Protein AF-A0A9D2MA63-F1 (afdb_monomer)

Secondary structure (DSSP, 8-state):
------PPPPP---PPPPP-----------------PPP------------------PPP---HHHHHHHHHHHHHHHHHHHHHHHHHHHHHHHHHHHHHHHHHHHHHHHHHHHHHHHT-HHHHHHHHHHTSS--PPPTT--------SPP---------S--SHHHHHHHHHHHHHHHHHHT-

Solvent-accessible surface area (backbone atoms only — not comparable to full-atom values): 12456 Å² total; per-residue (Å²): 141,84,88,82,84,85,85,83,85,84,86,83,89,81,86,85,83,82,89,79,84,90,82,89,78,97,68,92,76,86,76,79,83,79,75,81,74,77,77,82,78,78,70,78,74,77,73,73,77,73,72,78,76,75,75,71,74,72,80,74,82,77,51,70,66,57,54,51,50,50,51,51,52,53,51,50,51,52,52,50,52,52,50,50,53,50,50,51,54,52,48,52,49,54,53,51,53,52,51,50,53,52,49,53,51,52,50,50,52,52,53,49,53,51,49,52,64,75,63,36,61,65,60,52,49,47,62,49,39,70,77,65,81,43,74,87,80,55,100,84,65,85,82,87,82,84,72,87,65,82,89,82,84,86,78,83,71,74,87,68,96,54,94,51,78,65,45,58,51,51,53,50,51,50,53,52,48,54,57,53,60,74,77,107

Radius of gyration: 64.22 Å; Cα contacts (8 Å, |Δi|>4): 7; chains: 1; bounding box: 105×110×159 Å

Sequence (184 aa):
MAEMAKRRRKYAYGSVPGSNAYEGSAARRLERDTLVRPRPQVRARERAVARPRVQVREAGRVSVFAVVGFAAVALCAVLLMFGYVQLAQISDQVVSLENEITTLKSEEAQLRVQYELAYDLSAIEEAVTADGSMIRPEDSQIVYVDLSAPDSVELFNEESPMTGVMGLVESAKDIFREVVEYFR

pLDDT: mean 70.33, std 14.81, range [38.94, 96.88]

Foldseek 3Di:
DDDDDDDDDDDDDDDDDDDDDDDDDDDDDPDDDPPPDPDPPPDPPPPPPPPPPPPPPDDPDDDPVNVVVVVVVVVVVVVVVVVVVVVVVVVVVVVVVVVVVVVVVVVVVVVVVVVCVVPVVVVVVCVCCVVVVDDDDDPPDDDDDDPPDDDDDDDPDDPPVDPDPVVVVVVVVVVVVVVVVVVD

Mean predicted aligned error: 23.56 Å

Structure (mmCIF, N/CA/C/O backbone):
data_AF-A0A9D2MA63-F1
#
_entry.id   AF-A0A9D2MA63-F1
#
loop_
_atom_site.group_PDB
_atom_site.id
_atom_site.type_symbol
_atom_site.label_atom_id
_atom_site.label_alt_id
_atom_site.label_comp_id
_atom_site.label_asym_id
_atom_site.label_entity_id
_atom_site.label_seq_id
_atom_site.pdbx_PDB_ins_code
_atom_site.Cartn_x
_atom_site.Cartn_y
_atom_site.Cartn_z
_atom_site.occupancy
_atom_site.B_iso_or_equiv
_atom_site.auth_seq_id
_atom_site.auth_comp_id
_atom_site.auth_asym_id
_atom_site.auth_atom_id
_atom_site.pdbx_PDB_model_num
ATOM 1 N N . MET A 1 1 ? 64.822 19.403 -44.509 1.00 46.50 1 MET A N 1
ATOM 2 C CA . MET A 1 1 ? 65.099 20.836 -44.730 1.00 46.50 1 MET A CA 1
ATOM 3 C C . MET A 1 1 ? 65.507 21.010 -46.182 1.00 46.50 1 MET A C 1
ATOM 5 O O . MET A 1 1 ? 66.504 20.424 -46.573 1.00 46.50 1 MET A O 1
ATOM 9 N N . ALA A 1 2 ? 64.708 21.700 -46.994 1.00 47.44 2 ALA A N 1
ATOM 10 C CA . ALA A 1 2 ? 65.046 21.993 -48.387 1.00 47.44 2 ALA A CA 1
ATOM 11 C C . ALA A 1 2 ? 64.515 23.389 -48.729 1.00 47.44 2 ALA A C 1
ATOM 13 O O . ALA A 1 2 ? 63.319 23.603 -48.911 1.00 47.44 2 ALA A O 1
ATOM 14 N N . GLU A 1 3 ? 65.439 24.339 -48.705 1.00 46.03 3 GLU A N 1
ATOM 15 C CA . GLU A 1 3 ? 65.273 25.753 -49.007 1.00 46.03 3 GLU A CA 1
ATOM 16 C C . GLU A 1 3 ? 65.280 25.927 -50.536 1.00 46.03 3 GLU A C 1
ATOM 18 O O . GLU A 1 3 ? 66.227 25.512 -51.203 1.00 46.03 3 GLU A O 1
ATOM 23 N N . MET A 1 4 ? 64.220 26.495 -51.125 1.00 56.06 4 MET A N 1
ATOM 24 C CA . MET A 1 4 ? 64.183 26.798 -52.562 1.00 56.06 4 MET A CA 1
ATOM 25 C C . MET A 1 4 ? 64.351 28.296 -52.820 1.00 56.06 4 MET A C 1
ATOM 27 O O . MET A 1 4 ? 63.563 29.137 -52.389 1.00 56.06 4 MET A O 1
ATOM 31 N N . ALA A 1 5 ? 65.423 28.591 -53.553 1.00 61.34 5 ALA A N 1
ATOM 32 C CA . ALA A 1 5 ? 65.993 29.901 -53.800 1.00 61.34 5 ALA A CA 1
ATOM 33 C C . ALA A 1 5 ? 65.171 30.792 -54.755 1.00 61.34 5 ALA A C 1
ATOM 35 O O . ALA A 1 5 ? 64.666 30.382 -55.803 1.00 61.34 5 ALA A O 1
ATOM 36 N N . LYS A 1 6 ? 65.116 32.075 -54.393 1.00 52.97 6 LYS A N 1
ATOM 37 C CA . LYS A 1 6 ? 64.386 33.180 -55.031 1.00 52.97 6 LYS A CA 1
ATOM 38 C C . LYS A 1 6 ? 65.119 33.679 -56.292 1.00 52.97 6 LYS A C 1
ATOM 40 O O . LYS A 1 6 ? 66.194 34.269 -56.194 1.00 52.97 6 LYS A O 1
ATOM 45 N N . ARG A 1 7 ? 64.542 33.498 -57.489 1.00 57.16 7 ARG A N 1
ATOM 46 C CA . ARG A 1 7 ? 65.105 34.020 -58.757 1.00 57.16 7 ARG A CA 1
ATOM 47 C C . ARG A 1 7 ? 64.855 35.529 -58.908 1.00 57.16 7 ARG A C 1
ATOM 49 O O . ARG A 1 7 ? 63.710 35.966 -58.987 1.00 57.16 7 ARG A O 1
ATOM 56 N N . ARG A 1 8 ? 65.929 36.323 -58.999 1.00 52.28 8 ARG A N 1
ATOM 57 C CA . ARG A 1 8 ? 65.899 37.763 -59.329 1.00 52.28 8 ARG A CA 1
ATOM 58 C C . ARG A 1 8 ? 65.883 37.962 -60.851 1.00 52.28 8 ARG A C 1
ATOM 60 O O . ARG A 1 8 ? 66.739 37.423 -61.546 1.00 52.28 8 ARG A O 1
ATOM 67 N N . ARG A 1 9 ? 64.939 38.757 -61.366 1.00 48.28 9 ARG A N 1
ATOM 68 C CA . ARG A 1 9 ? 64.899 39.216 -62.768 1.00 48.28 9 ARG A CA 1
ATOM 69 C C . ARG A 1 9 ? 65.658 40.541 -62.891 1.00 48.28 9 ARG A C 1
ATOM 71 O O . ARG A 1 9 ? 65.408 41.455 -62.111 1.00 48.28 9 ARG A O 1
ATOM 78 N N . LYS A 1 10 ? 66.591 40.627 -63.843 1.00 45.53 10 LYS A N 1
ATOM 79 C CA . LYS A 1 10 ? 67.319 41.855 -64.199 1.00 45.53 10 LYS A CA 1
ATOM 80 C C . LYS A 1 10 ? 66.560 42.584 -65.312 1.00 45.53 10 LYS A C 1
ATOM 82 O O . LYS A 1 10 ? 66.160 41.950 -66.284 1.00 45.53 10 LYS A O 1
ATOM 87 N N . TYR A 1 11 ? 66.374 43.890 -65.153 1.00 42.22 11 TYR A N 1
ATOM 88 C CA . TYR A 1 11 ? 65.824 44.789 -66.168 1.00 42.22 11 TYR A CA 1
ATOM 89 C C . TYR A 1 11 ? 66.958 45.292 -67.069 1.00 42.22 11 TYR A C 1
ATOM 91 O O . TYR A 1 11 ? 68.007 45.685 -66.561 1.00 42.22 11 TYR A O 1
ATOM 99 N N . ALA A 1 12 ? 66.752 45.268 -68.386 1.00 49.09 12 ALA A N 1
ATOM 100 C CA . ALA A 1 12 ? 67.675 45.818 -69.375 1.00 49.09 12 ALA A CA 1
ATOM 101 C C . ALA A 1 12 ? 67.118 47.147 -69.903 1.00 49.09 12 ALA A C 1
ATOM 103 O O . ALA A 1 12 ? 65.985 47.204 -70.378 1.00 49.09 12 ALA A O 1
ATOM 104 N N . TYR A 1 13 ? 67.915 48.206 -69.771 1.00 38.94 13 TYR A N 1
ATOM 105 C CA . TYR A 1 13 ? 67.623 49.563 -70.226 1.00 38.94 13 TYR A CA 1
ATOM 106 C C . TYR A 1 13 ? 68.065 49.691 -71.693 1.00 38.94 13 TYR A C 1
ATOM 108 O O . TYR A 1 13 ? 69.213 4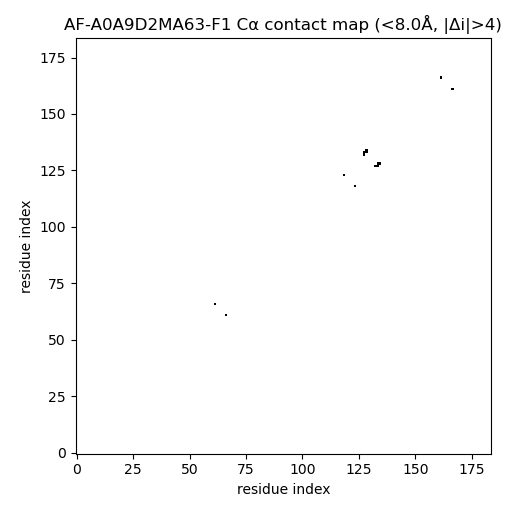9.383 -72.010 1.00 38.94 13 TYR A O 1
ATOM 116 N N . GLY A 1 14 ? 67.153 50.082 -72.587 1.00 49.69 14 GLY A N 1
ATOM 117 C CA . GLY A 1 14 ? 67.400 50.219 -74.027 1.00 49.69 14 GLY A CA 1
ATOM 118 C C . GLY A 1 14 ? 67.492 51.685 -74.449 1.00 49.69 14 GLY A C 1
ATOM 119 O O . GLY A 1 14 ? 66.600 52.471 -74.144 1.00 49.69 14 GLY A O 1
ATOM 120 N N . SER A 1 15 ? 68.596 52.017 -75.120 1.00 52.81 15 SER A N 1
ATOM 121 C CA . SER A 1 15 ? 69.055 53.344 -75.545 1.00 52.81 15 SER A CA 1
ATOM 122 C C . SER A 1 15 ? 68.106 54.157 -76.431 1.00 52.81 15 SER A C 1
ATOM 124 O O . SER A 1 15 ? 67.378 53.627 -77.266 1.00 52.81 15 SER A O 1
ATOM 126 N N . VAL A 1 16 ? 68.247 55.479 -76.305 1.00 56.41 16 VAL A N 1
ATOM 127 C CA . VAL A 1 16 ? 67.673 56.534 -77.152 1.00 56.41 16 VAL A CA 1
ATOM 128 C C . VAL A 1 16 ? 68.626 56.834 -78.321 1.00 56.41 16 VAL A C 1
ATOM 130 O O . VAL A 1 16 ? 69.794 57.124 -78.058 1.00 56.41 16 VAL A O 1
ATOM 133 N N . PRO A 1 17 ? 68.180 56.823 -79.591 1.00 50.53 17 PRO A N 1
ATOM 134 C CA . PRO A 1 17 ? 68.958 57.375 -80.698 1.00 50.53 17 PRO A CA 1
ATOM 135 C C . PRO A 1 17 ? 68.603 58.846 -80.935 1.00 50.53 17 PRO A C 1
ATOM 137 O O . PRO A 1 17 ? 67.433 59.215 -81.035 1.00 50.53 17 PRO A O 1
ATOM 140 N N . GLY A 1 18 ? 69.647 59.669 -81.012 1.00 45.22 18 GLY A N 1
ATOM 141 C CA . GLY A 1 18 ? 69.580 61.106 -81.230 1.00 45.22 18 GLY A CA 1
ATOM 142 C C . GLY A 1 18 ? 69.000 61.512 -82.584 1.00 45.22 18 GLY A C 1
ATOM 143 O O . GLY A 1 18 ? 69.166 60.850 -83.606 1.00 45.22 18 GLY A O 1
ATOM 144 N N . SER A 1 19 ? 68.334 62.658 -82.550 1.00 47.31 19 SER A 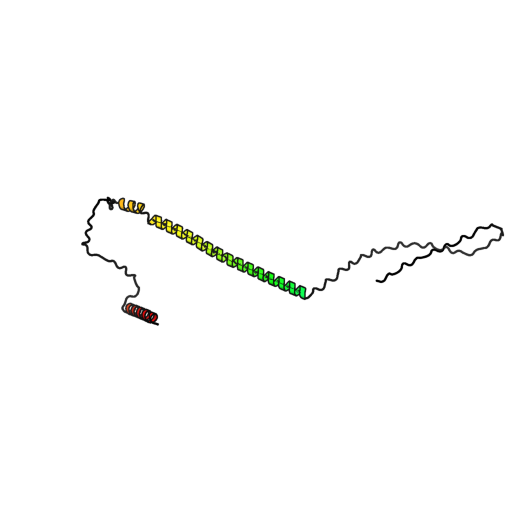N 1
ATOM 145 C CA . SER A 1 19 ? 67.913 63.468 -83.684 1.00 47.31 19 SER A CA 1
ATOM 146 C C . SER A 1 19 ? 69.115 64.108 -84.373 1.00 47.31 19 SER A C 1
ATOM 148 O O . SER A 1 19 ? 69.881 64.779 -83.690 1.00 47.31 19 SER A O 1
ATOM 150 N N . ASN A 1 20 ? 69.215 64.002 -85.701 1.00 50.56 20 ASN A N 1
ATOM 151 C CA . ASN A 1 20 ? 69.971 64.943 -86.530 1.00 50.56 20 ASN A CA 1
ATOM 152 C C . ASN A 1 20 ? 69.220 65.227 -87.845 1.00 50.56 20 ASN A C 1
ATOM 154 O O . ASN A 1 20 ? 68.943 64.329 -88.633 1.00 50.56 20 ASN A O 1
ATOM 158 N N . ALA A 1 21 ? 68.860 66.504 -87.965 1.00 45.38 21 ALA A N 1
ATOM 159 C CA . ALA A 1 21 ? 68.664 67.374 -89.124 1.00 45.38 21 ALA A CA 1
ATOM 160 C C . ALA A 1 21 ? 68.437 66.790 -90.541 1.00 45.38 21 ALA A C 1
ATOM 162 O O . ALA A 1 21 ? 69.324 66.231 -91.172 1.00 45.38 21 ALA A O 1
ATOM 163 N N . TYR A 1 22 ? 67.225 67.068 -91.033 1.00 42.50 22 TYR A N 1
ATOM 164 C CA . TYR A 1 22 ? 66.849 67.628 -92.343 1.00 42.50 22 TYR A CA 1
ATOM 165 C C . TYR A 1 22 ? 67.941 67.833 -93.414 1.00 42.50 22 TYR A C 1
ATOM 167 O O . TYR A 1 22 ? 68.813 68.677 -93.242 1.00 42.50 22 TYR A O 1
ATOM 175 N N . GLU A 1 23 ? 67.734 67.246 -94.601 1.00 45.56 23 GLU A N 1
ATOM 176 C CA . GLU A 1 23 ? 67.954 67.948 -95.873 1.00 45.56 23 GLU A CA 1
ATOM 177 C C . GLU A 1 23 ? 67.109 67.352 -97.010 1.00 45.56 23 GLU A C 1
ATOM 179 O O . GLU A 1 23 ? 66.824 66.153 -97.061 1.00 45.56 23 GLU A O 1
ATOM 184 N N . GLY A 1 24 ? 66.604 68.244 -97.860 1.00 48.12 24 GLY A N 1
ATOM 185 C CA . GLY A 1 24 ? 65.482 68.008 -98.754 1.00 48.12 24 GLY A CA 1
ATOM 186 C C . GLY A 1 24 ? 65.826 67.274 -100.045 1.00 48.12 24 GLY A C 1
ATOM 187 O O . GLY A 1 24 ? 66.866 67.472 -100.660 1.00 48.12 24 GLY A O 1
ATOM 188 N N . SER A 1 25 ? 64.862 66.492 -100.522 1.00 52.91 25 SER A N 1
ATOM 189 C CA . SER A 1 25 ? 64.721 66.188 -101.944 1.00 52.91 25 SER A CA 1
ATOM 190 C C . SER A 1 25 ? 63.241 65.996 -102.275 1.00 52.91 25 SER A C 1
ATOM 192 O O . SER A 1 25 ? 62.547 65.125 -101.750 1.00 52.91 25 SER A O 1
ATOM 194 N N . ALA A 1 26 ? 62.742 66.901 -103.115 1.00 61.31 26 ALA A N 1
ATOM 195 C CA . ALA A 1 26 ? 61.380 66.943 -103.611 1.00 61.31 26 ALA A CA 1
ATOM 196 C C . ALA A 1 26 ? 61.173 65.840 -104.658 1.00 61.31 26 ALA A C 1
ATOM 198 O O . ALA A 1 26 ? 61.493 66.011 -105.830 1.00 61.31 26 ALA A O 1
ATOM 199 N N . ALA A 1 27 ? 60.616 64.706 -104.240 1.00 54.03 27 ALA A N 1
ATOM 200 C CA . ALA A 1 27 ? 60.020 63.734 -105.147 1.00 54.03 27 ALA A CA 1
ATOM 201 C C . ALA A 1 27 ? 58.869 63.014 -104.436 1.00 54.03 27 ALA A C 1
ATOM 203 O O . ALA A 1 27 ? 59.052 62.343 -103.421 1.00 54.03 27 ALA A O 1
ATOM 204 N N . ARG A 1 28 ? 57.660 63.168 -104.982 1.00 47.38 28 ARG A N 1
ATOM 205 C CA . ARG A 1 28 ? 56.432 62.51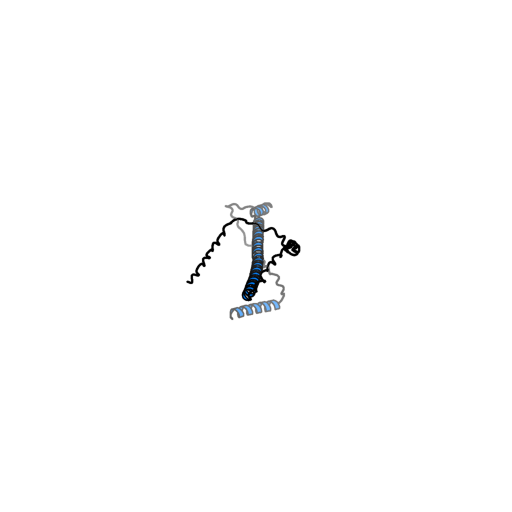6 -104.518 1.00 47.38 28 ARG A CA 1
ATOM 206 C C . ARG A 1 28 ? 56.580 60.996 -104.675 1.00 47.38 28 ARG A C 1
ATOM 208 O O . ARG A 1 28 ? 56.400 60.475 -105.773 1.00 47.38 28 ARG A O 1
ATOM 215 N N . ARG A 1 29 ? 56.891 60.273 -103.594 1.00 51.06 29 ARG A N 1
ATOM 216 C CA . ARG A 1 29 ? 56.741 58.811 -103.564 1.00 51.06 29 ARG A CA 1
ATOM 217 C C . ARG A 1 29 ? 55.269 58.479 -103.329 1.00 51.06 29 ARG A C 1
ATOM 219 O O . ARG A 1 29 ? 54.715 58.780 -102.280 1.00 51.06 29 ARG A O 1
ATOM 226 N N . LEU A 1 30 ? 54.637 57.903 -104.349 1.00 59.50 30 LEU A N 1
ATOM 227 C CA . LEU A 1 30 ? 53.316 57.288 -104.265 1.00 59.50 30 LEU A CA 1
ATOM 228 C C . LEU A 1 30 ? 53.438 56.027 -103.403 1.00 59.50 30 LEU A C 1
ATOM 230 O O . LEU A 1 30 ? 53.906 54.995 -103.886 1.00 59.50 30 LEU A O 1
ATOM 234 N N . GLU A 1 31 ? 53.068 56.120 -102.127 1.00 52.88 31 GLU A N 1
ATOM 235 C CA . GLU A 1 31 ? 52.992 54.951 -101.257 1.00 52.88 31 GLU A CA 1
ATOM 236 C C . GLU A 1 31 ? 51.600 54.320 -101.359 1.00 52.88 31 GLU A C 1
ATOM 238 O O . GLU A 1 31 ? 50.568 54.939 -101.100 1.00 52.88 31 GLU A O 1
ATOM 243 N N . ARG A 1 32 ? 51.624 53.077 -101.839 1.00 49.53 32 ARG A N 1
ATOM 244 C CA . ARG A 1 32 ? 50.524 52.128 -101.987 1.00 49.53 32 ARG A CA 1
ATOM 245 C C . ARG A 1 32 ? 49.620 52.078 -100.753 1.00 49.53 32 ARG A C 1
ATOM 247 O O . ARG A 1 32 ? 50.068 51.749 -99.663 1.00 49.53 32 ARG A O 1
ATOM 254 N N . ASP A 1 33 ? 48.339 52.315 -101.010 1.00 51.97 33 ASP A N 1
ATOM 255 C CA . ASP A 1 33 ? 47.182 51.581 -100.489 1.00 51.97 33 ASP A CA 1
ATOM 256 C C . ASP A 1 33 ? 47.341 50.988 -99.075 1.00 51.97 33 ASP A C 1
ATOM 258 O O . ASP A 1 33 ? 47.548 49.789 -98.872 1.00 51.97 33 ASP A O 1
ATOM 262 N N . THR A 1 34 ? 47.238 51.851 -98.064 1.00 53.66 34 THR A N 1
ATOM 263 C CA . THR A 1 34 ? 47.041 51.405 -96.684 1.00 53.66 34 THR A CA 1
ATOM 264 C C . THR A 1 34 ? 45.561 51.112 -96.481 1.00 53.66 34 THR A C 1
ATOM 266 O O . THR A 1 34 ? 44.768 51.965 -96.090 1.00 53.66 34 THR A O 1
ATOM 269 N N . LEU A 1 35 ? 45.198 49.859 -96.759 1.00 55.16 35 LEU A N 1
ATOM 270 C CA . LEU A 1 35 ? 43.933 49.252 -96.359 1.00 55.16 35 LEU A CA 1
ATOM 271 C C . LEU A 1 35 ? 43.599 49.644 -94.914 1.00 55.16 35 LEU A C 1
ATOM 273 O O . LEU A 1 35 ? 44.326 49.316 -93.971 1.00 55.16 35 LEU A O 1
ATOM 277 N N . VAL A 1 36 ? 42.476 50.346 -94.766 1.00 55.47 36 VAL A N 1
ATOM 278 C CA . VAL A 1 36 ? 41.834 50.692 -93.499 1.00 55.47 36 VAL A CA 1
ATOM 279 C C . VAL A 1 36 ? 41.715 49.421 -92.661 1.00 55.47 36 VAL A C 1
ATOM 281 O O . VAL A 1 36 ? 40.879 48.561 -92.929 1.00 55.47 36 VAL A O 1
ATOM 284 N N . ARG A 1 37 ? 42.560 49.275 -91.636 1.00 57.38 37 ARG A N 1
ATOM 285 C CA . ARG A 1 37 ? 42.380 48.212 -90.645 1.00 57.38 37 ARG A CA 1
ATOM 286 C C . ARG A 1 37 ? 41.117 48.538 -89.844 1.00 57.38 37 ARG A C 1
ATOM 288 O O . ARG A 1 37 ? 41.097 49.575 -89.176 1.00 57.38 37 ARG A O 1
ATOM 295 N N . PRO A 1 38 ? 40.072 47.695 -89.864 1.00 58.69 38 PRO A N 1
ATOM 296 C CA . PRO A 1 38 ? 38.916 47.924 -89.016 1.00 58.69 38 PRO A CA 1
ATOM 297 C C . PRO A 1 38 ? 39.354 47.831 -87.552 1.00 58.69 38 PRO A C 1
ATOM 299 O O . PRO A 1 38 ? 40.010 46.871 -87.139 1.00 58.69 38 PRO A O 1
ATOM 302 N N . ARG A 1 39 ? 39.006 48.854 -86.761 1.00 61.06 39 ARG A N 1
ATOM 303 C CA . ARG A 1 39 ? 39.150 48.829 -85.300 1.00 61.06 39 ARG A CA 1
ATOM 304 C C . ARG A 1 39 ? 38.484 47.552 -84.773 1.00 61.06 39 ARG A C 1
ATOM 306 O O . ARG A 1 39 ? 37.319 47.321 -85.103 1.00 61.06 39 ARG A O 1
ATOM 313 N N . PRO A 1 40 ? 39.164 46.738 -83.948 1.00 54.59 40 PRO A N 1
ATOM 314 C CA . PRO A 1 40 ? 38.527 45.581 -83.348 1.00 54.59 40 PRO A CA 1
ATOM 315 C C . PRO A 1 40 ? 37.422 46.079 -82.415 1.00 54.59 40 PRO A C 1
ATOM 317 O O . PRO A 1 40 ? 37.689 46.736 -81.409 1.00 54.59 40 PRO A O 1
ATOM 320 N N . GLN A 1 41 ? 36.169 45.795 -82.770 1.00 59.88 41 GLN A N 1
ATOM 321 C CA . GLN A 1 41 ? 35.052 45.947 -81.851 1.00 59.88 41 GLN A CA 1
ATOM 322 C C . GLN A 1 41 ? 35.309 45.005 -80.678 1.00 59.88 41 GLN A C 1
ATOM 324 O O . GLN A 1 41 ? 35.287 43.780 -80.820 1.00 59.88 41 GLN A O 1
ATOM 329 N N . VAL A 1 42 ? 35.610 45.588 -79.521 1.00 59.72 42 VAL A N 1
ATOM 330 C CA . VAL A 1 42 ? 35.743 44.854 -78.269 1.00 59.72 42 VAL A CA 1
ATOM 331 C C . VAL A 1 42 ? 34.351 44.345 -77.932 1.00 59.72 42 VAL A C 1
ATOM 333 O O . VAL A 1 42 ? 33.528 45.074 -77.384 1.00 59.72 42 VAL A O 1
ATOM 336 N N . ARG A 1 43 ? 34.056 43.097 -78.307 1.00 59.66 43 ARG A N 1
ATOM 337 C CA . ARG A 1 43 ? 32.875 42.405 -77.797 1.00 59.66 43 ARG A CA 1
ATOM 338 C C . ARG A 1 43 ? 32.998 42.423 -76.280 1.00 59.66 43 ARG A C 1
ATOM 340 O O . ARG A 1 43 ? 33.950 41.858 -75.738 1.00 59.66 43 ARG A O 1
ATOM 347 N N . ALA A 1 44 ? 32.070 43.109 -75.616 1.00 60.56 44 ALA A N 1
ATOM 348 C CA . ALA A 1 44 ? 31.908 43.010 -74.179 1.00 60.56 44 ALA A CA 1
ATOM 349 C C . ALA A 1 44 ? 31.754 41.522 -73.876 1.00 60.56 44 ALA A C 1
ATOM 351 O O . ALA A 1 44 ? 30.782 40.887 -74.280 1.00 60.56 44 ALA A O 1
ATOM 352 N N . ARG A 1 45 ? 32.801 40.939 -73.292 1.00 58.47 45 ARG A N 1
ATOM 353 C CA . ARG A 1 45 ? 32.839 39.524 -72.960 1.00 58.47 45 ARG A CA 1
ATOM 354 C C . ARG A 1 45 ? 31.768 39.340 -71.902 1.00 58.47 45 ARG A C 1
ATOM 356 O O . ARG A 1 45 ? 31.976 39.735 -70.757 1.00 58.47 45 ARG A O 1
ATOM 363 N N . GLU A 1 46 ? 30.623 38.823 -72.324 1.00 60.25 46 GLU A N 1
ATOM 364 C CA . GLU A 1 46 ? 29.528 38.442 -71.454 1.00 60.25 46 GLU A CA 1
ATOM 365 C C . GLU A 1 46 ? 30.124 37.455 -70.453 1.00 60.25 46 GLU A C 1
ATOM 367 O O . GLU A 1 46 ? 30.465 36.313 -70.773 1.00 60.25 46 GLU A O 1
ATOM 372 N N . ARG A 1 47 ? 30.427 37.957 -69.253 1.00 61.25 47 ARG A N 1
ATOM 373 C CA . ARG A 1 47 ? 30.884 37.119 -68.159 1.00 61.25 47 ARG A CA 1
ATOM 374 C C . ARG A 1 47 ? 29.654 36.335 -67.761 1.00 61.25 47 ARG A C 1
ATOM 376 O O . ARG A 1 47 ? 28.873 36.798 -66.938 1.00 61.25 47 ARG A O 1
ATOM 383 N N . ALA A 1 48 ? 29.482 35.168 -68.374 1.00 60.12 48 ALA A N 1
ATOM 384 C CA . ALA A 1 48 ? 28.624 34.140 -67.831 1.00 60.12 48 ALA A CA 1
ATOM 385 C C . ALA A 1 48 ? 29.059 33.977 -66.374 1.00 60.12 48 ALA A C 1
ATOM 387 O O . ALA A 1 48 ? 30.173 33.525 -66.093 1.00 60.12 48 ALA A O 1
ATOM 388 N N . VAL A 1 49 ? 28.227 34.466 -65.457 1.00 63.59 49 VAL A N 1
ATOM 389 C CA . VAL A 1 49 ? 28.417 34.270 -64.028 1.00 63.59 49 VAL A CA 1
ATOM 390 C C . VAL A 1 49 ? 28.291 32.771 -63.839 1.00 63.59 49 VAL A C 1
ATOM 392 O O . VAL A 1 49 ? 27.192 32.222 -63.779 1.00 63.59 49 VAL A O 1
ATOM 395 N N . ALA A 1 50 ? 29.433 32.090 -63.850 1.00 61.03 50 ALA A N 1
ATOM 396 C CA . ALA A 1 50 ? 29.511 30.692 -63.511 1.00 61.03 50 ALA A CA 1
ATOM 397 C C . ALA A 1 50 ? 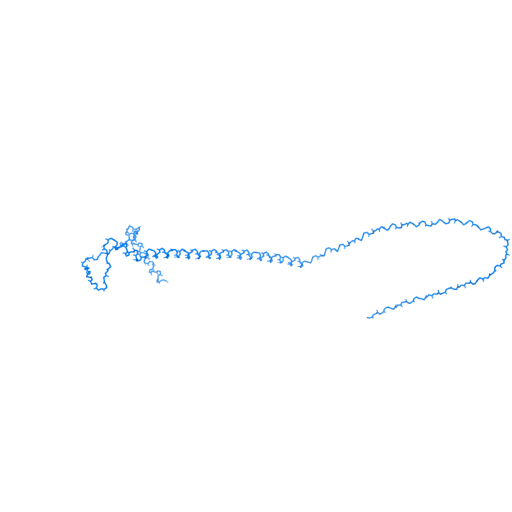29.013 30.600 -62.072 1.00 61.03 50 ALA A C 1
ATOM 399 O O . ALA A 1 50 ? 29.716 30.992 -61.140 1.00 61.03 50 ALA A O 1
ATOM 400 N N . ARG A 1 51 ? 27.763 30.154 -61.899 1.00 64.56 51 ARG A N 1
ATOM 401 C CA . ARG A 1 51 ? 27.248 29.787 -60.584 1.00 64.56 51 ARG A CA 1
ATOM 402 C C . ARG A 1 51 ? 28.269 28.816 -59.998 1.00 64.56 51 ARG A C 1
ATOM 404 O O . ARG A 1 51 ? 28.504 27.780 -60.631 1.00 64.56 51 ARG A O 1
ATOM 411 N N . PRO A 1 52 ? 28.901 29.126 -58.855 1.00 62.38 52 PRO A N 1
ATOM 412 C CA . PRO A 1 52 ? 29.772 28.166 -58.216 1.00 62.38 52 PRO A CA 1
ATOM 413 C C . PRO A 1 52 ? 28.875 26.983 -57.875 1.00 62.38 52 PRO A C 1
ATOM 415 O O . PRO A 1 52 ? 27.962 27.094 -57.057 1.00 62.38 52 PRO A O 1
ATOM 418 N N . ARG A 1 53 ? 29.063 25.865 -58.580 1.00 60.84 53 ARG A N 1
ATOM 419 C CA . ARG A 1 53 ? 28.465 24.603 -58.168 1.00 60.84 53 ARG A CA 1
ATOM 420 C C . ARG A 1 53 ? 29.100 24.299 -56.824 1.00 60.84 53 ARG A C 1
ATOM 422 O O . ARG A 1 53 ? 30.253 23.881 -56.769 1.00 60.84 53 ARG A O 1
ATOM 429 N N . VAL A 1 54 ? 28.361 24.597 -55.759 1.00 64.50 54 VAL A N 1
ATOM 430 C CA . VAL A 1 54 ? 28.663 24.131 -54.414 1.00 64.50 54 VAL A CA 1
ATOM 431 C C . VAL A 1 54 ? 28.705 22.618 -54.540 1.00 64.50 54 VAL A C 1
ATOM 433 O O . VAL A 1 54 ? 27.672 21.974 -54.718 1.00 64.50 54 VAL A O 1
ATOM 436 N N . GLN A 1 55 ? 29.914 22.066 -54.570 1.00 62.47 55 GLN A N 1
ATOM 437 C CA . GLN A 1 55 ? 30.113 20.639 -54.418 1.00 62.47 55 GLN A CA 1
ATOM 438 C C . GLN A 1 55 ? 29.634 20.329 -53.007 1.00 62.47 55 GLN A C 1
ATOM 440 O O . GLN A 1 55 ? 30.335 20.567 -52.024 1.00 62.47 55 GLN A O 1
ATOM 445 N N . VAL A 1 56 ? 28.375 19.911 -52.905 1.00 64.56 56 VAL A N 1
ATOM 446 C CA . VAL A 1 56 ? 27.852 19.312 -51.689 1.00 64.56 56 VAL A CA 1
ATOM 447 C C . VAL A 1 56 ? 28.757 18.123 -51.399 1.00 64.56 56 VAL A C 1
ATOM 449 O O . VAL A 1 56 ? 28.891 17.228 -52.231 1.00 64.56 56 VAL A O 1
ATOM 452 N N . ARG A 1 57 ? 29.471 18.192 -50.269 1.00 63.09 57 ARG A N 1
ATOM 453 C CA . ARG A 1 57 ? 30.327 17.110 -49.772 1.00 63.09 57 ARG A CA 1
ATOM 454 C C . ARG A 1 57 ? 29.528 15.820 -49.899 1.00 63.09 57 ARG A C 1
ATOM 456 O O . ARG A 1 57 ? 28.422 15.749 -49.365 1.00 63.09 57 ARG A O 1
ATOM 463 N N . GLU A 1 58 ? 30.060 14.854 -50.641 1.00 62.03 58 GLU A N 1
ATOM 464 C CA . GLU A 1 58 ? 29.435 13.543 -50.784 1.00 62.03 58 GLU A CA 1
ATOM 465 C C . GLU A 1 58 ? 29.095 13.028 -49.384 1.00 62.03 58 GLU A C 1
ATOM 467 O O . GLU A 1 58 ? 29.930 13.107 -48.475 1.00 62.03 58 GLU A O 1
ATOM 472 N N . ALA A 1 59 ? 27.841 12.611 -49.189 1.00 63.38 59 ALA A N 1
ATOM 473 C CA . ALA A 1 59 ? 27.344 12.157 -47.899 1.00 63.38 59 ALA A CA 1
ATOM 474 C C . ALA A 1 59 ? 28.323 11.119 -47.337 1.00 63.38 59 ALA A C 1
ATOM 476 O O . ALA A 1 59 ? 28.574 10.086 -47.960 1.00 63.38 59 ALA A O 1
ATOM 477 N N . GLY A 1 60 ? 28.947 11.454 -46.204 1.00 65.44 60 GLY A N 1
ATOM 478 C CA . GLY A 1 60 ? 30.018 10.655 -45.626 1.00 65.44 60 GLY A CA 1
ATOM 479 C C . GLY A 1 60 ? 29.552 9.217 -45.440 1.00 65.44 60 GLY A C 1
ATOM 480 O O . GLY A 1 60 ? 28.503 8.979 -44.843 1.00 65.44 60 GLY A O 1
ATOM 481 N N . ARG A 1 61 ? 30.320 8.261 -45.975 1.00 68.88 61 ARG A N 1
ATOM 482 C CA . ARG A 1 61 ? 30.057 6.830 -45.800 1.00 68.88 61 ARG A CA 1
ATOM 483 C C . ARG A 1 61 ? 29.947 6.528 -44.308 1.00 68.88 61 ARG A C 1
ATOM 485 O O . ARG A 1 61 ? 30.927 6.655 -43.575 1.00 68.88 61 ARG A O 1
ATOM 492 N N . VAL A 1 62 ? 28.750 6.151 -43.871 1.00 74.12 62 VAL A N 1
ATOM 493 C CA . VAL A 1 62 ? 28.492 5.767 -42.484 1.00 74.12 62 VAL A CA 1
ATOM 494 C C . VAL A 1 62 ? 29.257 4.476 -42.220 1.00 74.12 62 VAL A C 1
ATOM 496 O O . VAL A 1 62 ? 29.114 3.499 -42.956 1.00 74.12 62 VAL A O 1
ATOM 499 N N . SER A 1 63 ? 30.126 4.482 -41.210 1.00 83.94 63 SER A N 1
ATOM 500 C CA . SER A 1 63 ? 30.856 3.278 -40.828 1.00 83.94 63 SER A CA 1
ATOM 501 C C . SER A 1 63 ? 29.883 2.254 -40.242 1.00 83.94 63 SER A C 1
ATOM 503 O O . SER A 1 63 ? 28.950 2.606 -39.521 1.00 83.94 63 SER A O 1
ATOM 505 N N . VAL A 1 64 ? 30.110 0.967 -40.515 1.00 86.62 64 VAL A N 1
ATOM 506 C CA . VAL A 1 64 ? 29.288 -0.125 -39.957 1.00 86.62 64 VAL A CA 1
ATOM 507 C C . VAL A 1 64 ? 29.278 -0.071 -38.424 1.00 86.62 64 VAL A C 1
ATOM 509 O O . VAL A 1 64 ? 28.247 -0.296 -37.801 1.00 86.62 64 VAL A O 1
ATOM 512 N N . PHE A 1 65 ? 30.394 0.335 -37.813 1.00 89.62 65 PHE A N 1
ATOM 513 C CA . PHE A 1 65 ? 30.499 0.541 -36.370 1.00 89.62 65 PHE A CA 1
ATOM 514 C C . PHE A 1 65 ? 29.561 1.639 -35.847 1.00 89.62 65 PHE A C 1
ATOM 516 O O . PHE A 1 65 ? 28.962 1.468 -34.791 1.00 89.62 65 PHE A O 1
ATOM 523 N N . ALA A 1 66 ? 29.380 2.739 -36.590 1.00 89.62 66 ALA A N 1
ATOM 524 C CA . ALA A 1 66 ? 28.440 3.790 -36.203 1.00 89.62 66 ALA A CA 1
ATOM 525 C C . ALA A 1 66 ? 26.989 3.288 -36.232 1.00 89.62 66 ALA A C 1
ATOM 527 O O . ALA A 1 66 ? 26.224 3.605 -35.327 1.00 89.62 66 ALA A O 1
ATOM 528 N N . VAL A 1 67 ? 26.626 2.460 -37.217 1.00 91.50 67 VAL A N 1
ATOM 529 C CA . VAL A 1 67 ? 25.287 1.850 -37.300 1.00 91.50 67 VAL A CA 1
ATOM 530 C C . VAL A 1 67 ? 25.047 0.888 -36.135 1.00 91.50 67 VAL A C 1
ATOM 532 O O . VAL A 1 67 ? 24.010 0.966 -35.482 1.00 91.50 67 VAL A O 1
ATOM 535 N N . VAL A 1 68 ? 26.020 0.024 -35.832 1.00 94.06 68 VAL A N 1
ATOM 536 C CA . VAL A 1 68 ? 25.938 -0.920 -34.704 1.00 94.06 68 VAL A CA 1
ATOM 537 C C . VAL A 1 68 ? 25.870 -0.180 -33.367 1.00 94.06 68 VAL A C 1
ATOM 539 O O . VAL A 1 68 ? 25.050 -0.521 -32.519 1.00 94.06 68 VAL A O 1
ATOM 542 N N . GLY A 1 69 ? 26.675 0.871 -33.192 1.00 94.75 69 GLY A N 1
ATOM 543 C CA . GLY A 1 69 ? 26.635 1.712 -31.998 1.00 94.75 69 GLY A CA 1
ATOM 544 C C . GLY A 1 69 ? 25.280 2.397 -31.816 1.00 94.75 69 GLY A C 1
ATOM 545 O O . GLY A 1 69 ? 24.718 2.362 -30.725 1.00 94.75 69 GLY A O 1
ATOM 546 N N . PHE A 1 70 ? 24.706 2.957 -32.885 1.00 94.75 70 PHE A N 1
ATOM 547 C CA . PHE A 1 70 ? 23.387 3.592 -32.818 1.00 94.75 70 PHE A CA 1
ATOM 548 C C . PHE A 1 70 ? 22.271 2.581 -32.528 1.00 94.75 70 PHE A C 1
ATOM 550 O O . PHE A 1 70 ? 21.364 2.874 -31.751 1.00 94.75 70 PHE A O 1
ATOM 557 N N . ALA A 1 71 ? 22.361 1.375 -33.096 1.00 94.94 71 ALA A N 1
ATOM 558 C CA . ALA A 1 71 ? 21.437 0.286 -32.797 1.00 94.94 71 ALA A CA 1
ATOM 559 C C . ALA A 1 71 ? 21.516 -0.138 -31.320 1.00 94.94 71 ALA A C 1
ATOM 561 O O . ALA A 1 71 ? 20.481 -0.319 -30.681 1.00 94.94 71 ALA A O 1
ATOM 562 N N . ALA A 1 72 ? 22.723 -0.228 -30.754 1.00 95.75 72 ALA A N 1
ATOM 563 C CA . ALA A 1 72 ? 22.911 -0.528 -29.337 1.00 95.75 72 ALA A CA 1
ATOM 564 C C . ALA A 1 72 ? 22.325 0.570 -28.432 1.00 95.75 72 ALA A C 1
ATOM 566 O O . ALA A 1 72 ? 21.645 0.260 -27.457 1.00 95.75 72 ALA A O 1
ATOM 567 N N . VAL A 1 73 ? 22.520 1.849 -28.774 1.00 96.88 73 VAL A N 1
ATOM 568 C CA . VAL A 1 73 ? 21.926 2.976 -28.031 1.00 96.88 73 VAL A CA 1
ATOM 569 C C . VAL A 1 73 ? 20.399 2.943 -28.100 1.00 96.88 73 VAL A C 1
ATOM 571 O O . VAL A 1 73 ? 19.743 3.117 -27.076 1.00 96.88 73 VAL A O 1
ATOM 574 N N . ALA A 1 74 ? 19.829 2.679 -29.278 1.00 95.94 74 ALA A N 1
ATOM 575 C CA . ALA A 1 74 ? 18.384 2.543 -29.440 1.00 95.94 74 ALA A CA 1
ATOM 576 C C . ALA A 1 74 ? 17.827 1.389 -28.589 1.00 95.94 74 ALA A C 1
ATOM 578 O O . ALA A 1 74 ? 16.810 1.555 -27.919 1.00 95.94 74 ALA A O 1
ATOM 579 N N . LEU A 1 75 ? 18.525 0.250 -28.550 1.00 96.62 75 LEU A N 1
ATOM 580 C CA . LEU A 1 75 ? 18.156 -0.890 -27.711 1.00 96.62 75 LEU A CA 1
ATOM 581 C C . LEU A 1 75 ? 18.209 -0.522 -26.219 1.00 96.62 75 LEU A C 1
ATOM 583 O O . LEU A 1 75 ? 17.239 -0.753 -25.499 1.00 96.62 75 LEU A O 1
ATOM 587 N N . CYS A 1 76 ? 19.285 0.123 -25.760 1.00 95.44 76 CYS A N 1
ATOM 588 C CA . CYS A 1 76 ? 19.390 0.612 -24.382 1.00 95.44 76 CYS A CA 1
ATOM 589 C C . CYS A 1 76 ? 18.272 1.600 -24.021 1.00 95.44 76 CYS A C 1
ATOM 591 O O . CYS A 1 76 ? 17.731 1.522 -22.922 1.00 95.44 76 CYS A O 1
ATOM 593 N N . ALA A 1 77 ? 17.892 2.502 -24.930 1.00 95.94 77 ALA A N 1
ATOM 594 C CA . ALA A 1 77 ? 16.796 3.441 -24.697 1.00 95.94 77 ALA A CA 1
ATOM 595 C C . ALA A 1 77 ? 15.452 2.720 -24.495 1.00 95.94 77 ALA A C 1
ATOM 597 O O . ALA A 1 77 ? 14.700 3.074 -23.587 1.00 95.94 77 ALA A O 1
ATOM 598 N N . VAL A 1 78 ? 15.176 1.675 -25.284 1.00 95.19 78 VAL A N 1
ATOM 599 C CA . VAL A 1 78 ? 13.977 0.835 -25.115 1.00 95.19 78 VAL A CA 1
ATOM 600 C C . VAL A 1 78 ? 14.006 0.095 -23.775 1.00 95.19 78 VAL A C 1
ATOM 602 O O . VAL A 1 78 ? 12.999 0.086 -23.070 1.00 95.19 78 VAL A O 1
ATOM 605 N N . LEU A 1 79 ? 15.151 -0.476 -23.386 1.00 94.06 79 LEU A N 1
ATOM 606 C CA . LEU A 1 79 ? 15.298 -1.151 -22.090 1.00 94.06 79 LEU A CA 1
ATOM 607 C C . LEU A 1 79 ? 15.099 -0.193 -20.912 1.00 94.06 79 LEU A C 1
ATOM 609 O O . LEU A 1 79 ? 14.415 -0.547 -19.955 1.00 94.06 79 LEU A O 1
ATOM 613 N N . LEU A 1 80 ? 15.651 1.020 -20.989 1.00 94.69 80 LEU A N 1
ATOM 614 C CA . LEU A 1 80 ? 15.439 2.050 -19.972 1.00 94.69 80 LEU A CA 1
ATOM 615 C C . LEU A 1 80 ? 13.963 2.426 -19.877 1.00 94.69 80 LEU A C 1
ATOM 617 O O . LEU A 1 80 ? 13.414 2.438 -18.782 1.00 94.69 80 LEU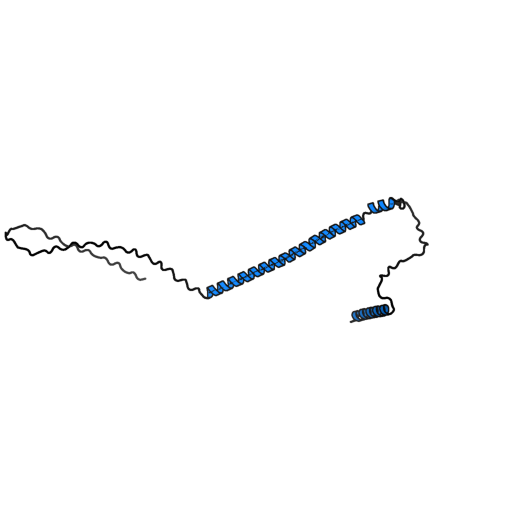 A O 1
ATOM 621 N N . MET A 1 81 ? 13.307 2.683 -21.010 1.00 94.25 81 MET A N 1
ATOM 622 C CA . MET A 1 81 ? 11.879 2.999 -21.040 1.00 94.25 81 MET A CA 1
ATOM 623 C C . MET A 1 81 ? 11.043 1.872 -20.424 1.00 94.25 81 MET A C 1
ATOM 625 O O . MET A 1 81 ? 10.161 2.144 -19.616 1.00 94.25 81 MET A O 1
ATOM 629 N N . PHE A 1 82 ? 11.357 0.613 -20.732 1.00 91.38 82 PHE A N 1
ATOM 630 C CA . PHE A 1 82 ? 10.697 -0.539 -20.120 1.00 91.38 82 PHE A CA 1
ATOM 631 C C . PHE A 1 82 ? 10.957 -0.622 -18.607 1.00 91.38 82 PHE A C 1
ATOM 633 O O . PHE A 1 82 ? 10.027 -0.864 -17.843 1.00 91.38 82 PHE A O 1
ATOM 640 N N . GLY A 1 83 ? 12.185 -0.341 -18.162 1.00 86.31 83 GLY A N 1
ATOM 641 C CA . GLY A 1 83 ? 12.533 -0.244 -16.743 1.00 86.31 83 GLY A CA 1
ATOM 642 C C . GLY A 1 83 ? 11.772 0.867 -16.012 1.00 86.31 83 GLY A C 1
ATOM 643 O O . GLY A 1 83 ? 11.291 0.645 -14.906 1.00 86.31 83 GLY A O 1
ATOM 644 N N . TYR A 1 84 ? 11.580 2.030 -16.642 1.00 87.12 84 TYR A N 1
ATOM 645 C CA . TYR A 1 84 ? 10.761 3.115 -16.090 1.00 87.12 84 TYR A CA 1
ATOM 646 C C . TYR A 1 84 ? 9.275 2.758 -16.030 1.00 87.12 84 TYR A C 1
ATOM 648 O O . TYR A 1 84 ? 8.618 3.095 -15.050 1.00 87.12 84 TYR A O 1
ATOM 656 N N . VAL A 1 85 ? 8.746 2.059 -17.038 1.00 82.81 85 VAL A N 1
ATOM 657 C CA . VAL A 1 85 ? 7.359 1.566 -17.018 1.00 82.81 85 VAL A CA 1
ATOM 658 C C . VAL A 1 85 ? 7.164 0.555 -15.888 1.00 82.81 85 VAL A C 1
ATOM 660 O O . VAL A 1 85 ? 6.197 0.670 -15.143 1.00 82.81 85 VAL A O 1
ATOM 663 N N . GLN A 1 86 ? 8.094 -0.386 -15.704 1.00 71.50 86 GLN A N 1
ATOM 664 C CA . GLN A 1 86 ? 8.046 -1.321 -14.573 1.00 71.50 86 GLN A CA 1
ATOM 665 C C . GLN A 1 86 ? 8.151 -0.598 -13.230 1.00 71.50 86 GLN A C 1
ATOM 667 O O . GLN A 1 86 ? 7.411 -0.915 -12.306 1.00 71.50 86 GLN A O 1
ATOM 672 N N . LEU A 1 87 ? 9.039 0.393 -13.119 1.00 70.94 87 LEU A N 1
ATOM 673 C CA . LEU A 1 87 ? 9.182 1.188 -11.902 1.00 70.94 87 LEU A CA 1
ATOM 674 C C . LEU A 1 87 ? 7.899 1.970 -11.585 1.00 70.94 87 LEU A C 1
ATOM 676 O O . LEU A 1 87 ? 7.502 2.029 -10.426 1.00 70.94 87 LEU A O 1
ATOM 680 N N . ALA A 1 88 ? 7.225 2.514 -12.601 1.00 75.19 88 ALA A N 1
ATOM 681 C CA . ALA A 1 88 ? 5.929 3.171 -12.447 1.00 75.19 88 ALA A CA 1
ATOM 682 C C . ALA A 1 88 ? 4.838 2.182 -12.002 1.00 75.19 88 ALA A C 1
ATOM 684 O O . ALA A 1 88 ? 4.092 2.472 -11.075 1.00 75.19 88 ALA A O 1
ATOM 685 N N . GLN A 1 89 ? 4.802 0.979 -12.580 1.00 64.56 89 GLN A N 1
ATOM 686 C CA . GLN A 1 89 ? 3.856 -0.067 -12.174 1.00 64.56 89 GLN A CA 1
ATOM 687 C C . GLN A 1 89 ? 4.089 -0.555 -10.737 1.00 64.56 89 GLN A C 1
ATOM 689 O O . GLN A 1 89 ? 3.134 -0.783 -10.000 1.00 64.56 89 GLN A O 1
ATOM 694 N N . ILE A 1 90 ? 5.348 -0.707 -10.317 1.00 62.31 90 ILE A N 1
ATOM 695 C CA . ILE A 1 90 ? 5.689 -1.069 -8.933 1.00 62.31 90 ILE A CA 1
ATOM 696 C C . ILE A 1 90 ? 5.347 0.089 -7.983 1.00 62.31 90 ILE A C 1
ATOM 698 O O . ILE A 1 90 ? 4.868 -0.148 -6.877 1.00 62.31 90 ILE A O 1
ATOM 702 N N . SER A 1 91 ? 5.527 1.341 -8.416 1.00 60.69 91 SER A N 1
ATOM 703 C CA . SER A 1 91 ? 5.103 2.519 -7.651 1.00 60.69 91 SER A CA 1
ATOM 704 C C . SER A 1 91 ? 3.591 2.531 -7.413 1.00 60.69 91 SER A C 1
ATOM 706 O O . SER A 1 91 ? 3.167 2.854 -6.306 1.00 60.69 91 SER A O 1
ATOM 708 N N . ASP A 1 92 ? 2.780 2.127 -8.394 1.00 60.00 92 ASP A N 1
ATOM 709 C CA . ASP A 1 92 ? 1.326 2.003 -8.219 1.00 60.00 92 ASP A CA 1
ATOM 710 C C . ASP A 1 92 ? 0.965 0.940 -7.169 1.00 60.00 92 ASP A C 1
ATOM 712 O O . ASP A 1 92 ? 0.033 1.131 -6.387 1.00 60.00 92 ASP A O 1
ATOM 716 N N . GLN A 1 93 ? 1.734 -0.153 -7.089 1.00 57.94 93 GLN A N 1
ATOM 717 C CA . GLN A 1 93 ? 1.541 -1.178 -6.058 1.00 57.94 93 GLN A CA 1
ATOM 718 C C . GLN A 1 93 ? 1.848 -0.627 -4.663 1.00 57.94 93 GLN A C 1
ATOM 720 O O . GLN A 1 93 ? 1.037 -0.798 -3.755 1.00 57.94 93 GLN A O 1
ATOM 725 N N . VAL A 1 94 ? 2.958 0.096 -4.491 1.00 60.78 94 VAL A N 1
ATOM 726 C CA . VAL A 1 94 ? 3.303 0.717 -3.198 1.00 60.78 94 VAL A CA 1
ATOM 727 C C . VAL A 1 94 ? 2.234 1.726 -2.769 1.00 60.78 94 VAL A C 1
ATOM 729 O O . VAL A 1 94 ? 1.802 1.695 -1.620 1.00 60.78 94 VAL A O 1
ATOM 732 N N . VAL A 1 95 ? 1.736 2.549 -3.696 1.00 61.62 95 VAL A N 1
ATOM 733 C CA . VAL A 1 95 ? 0.657 3.511 -3.417 1.00 61.62 95 VAL A CA 1
ATOM 734 C C . VAL A 1 95 ? -0.653 2.799 -3.061 1.00 61.62 95 VAL A C 1
ATOM 736 O O . VAL A 1 95 ? -1.368 3.241 -2.164 1.00 61.62 95 VAL A O 1
ATOM 739 N N . SER A 1 96 ? -0.973 1.675 -3.709 1.00 63.03 96 SER A N 1
ATOM 740 C CA . SER A 1 96 ? -2.160 0.884 -3.358 1.00 63.03 96 SER A CA 1
ATOM 741 C C . SER A 1 96 ? -2.067 0.264 -1.958 1.00 63.03 96 SER A C 1
ATOM 743 O O . SER A 1 96 ? -3.033 0.344 -1.203 1.00 63.03 96 SER A O 1
ATOM 745 N N . LEU A 1 97 ? -0.894 -0.254 -1.574 1.00 60.38 97 LEU A N 1
ATOM 746 C CA . LEU A 1 97 ? -0.653 -0.807 -0.239 1.00 60.38 97 LEU A CA 1
ATOM 747 C C . LEU A 1 97 ? -0.680 0.286 0.841 1.00 60.38 97 LEU A C 1
ATOM 749 O O . LEU A 1 97 ? -1.220 0.073 1.924 1.00 60.38 97 LEU A O 1
ATOM 753 N N . GLU A 1 98 ? -0.142 1.477 0.563 1.00 63.03 98 GLU A N 1
ATOM 754 C CA . GLU A 1 98 ? -0.254 2.616 1.484 1.00 63.03 98 GLU A CA 1
ATOM 755 C C . GLU A 1 98 ? -1.710 3.080 1.657 1.00 63.03 98 GLU A C 1
ATOM 757 O O . GLU A 1 98 ? -2.136 3.395 2.774 1.00 63.03 98 GLU A O 1
ATOM 762 N N . ASN A 1 99 ? -2.509 3.064 0.587 1.00 60.94 99 ASN A N 1
ATOM 763 C CA . ASN A 1 99 ? -3.944 3.351 0.665 1.00 60.94 99 ASN A CA 1
ATOM 764 C C . ASN A 1 99 ? -4.697 2.292 1.495 1.00 60.94 99 ASN A C 1
ATOM 766 O O . ASN A 1 99 ? -5.576 2.631 2.285 1.00 60.94 99 ASN A O 1
ATOM 770 N N . GLU A 1 100 ? -4.326 1.018 1.391 1.00 64.75 100 GLU A N 1
ATOM 771 C CA . GLU A 1 100 ? -4.904 -0.054 2.212 1.00 64.75 100 GLU A CA 1
ATOM 772 C C . GLU A 1 100 ? -4.538 0.105 3.700 1.00 64.75 100 GLU A C 1
ATOM 774 O O . GLU A 1 100 ? -5.398 0.026 4.574 1.00 64.75 100 GLU A O 1
ATOM 779 N N . ILE A 1 101 ? -3.289 0.461 4.015 1.00 73.31 101 ILE A N 1
ATOM 780 C CA . ILE A 1 101 ? -2.870 0.735 5.401 1.00 73.31 101 ILE A CA 1
ATOM 781 C C . ILE A 1 101 ? -3.609 1.946 5.985 1.00 73.31 101 ILE A C 1
ATOM 783 O O . ILE A 1 101 ? -3.982 1.944 7.159 1.00 73.31 101 ILE A O 1
ATOM 787 N N . THR A 1 102 ? -3.792 3.010 5.202 1.00 63.25 102 THR A N 1
ATOM 788 C CA . THR A 1 102 ? -4.462 4.229 5.686 1.00 63.25 102 THR A CA 1
ATOM 789 C C . THR A 1 102 ? -5.960 4.022 5.883 1.00 63.25 102 THR A C 1
ATOM 791 O O . THR A 1 102 ? -6.500 4.490 6.888 1.00 63.25 102 THR A O 1
ATOM 794 N N . THR A 1 103 ? -6.615 3.271 4.995 1.00 75.88 103 THR A N 1
ATOM 795 C CA . THR A 1 103 ? -8.025 2.885 5.153 1.00 75.88 103 THR A CA 1
ATOM 796 C C . THR A 1 103 ? -8.223 1.988 6.374 1.00 75.88 103 THR A C 1
ATOM 798 O O . THR A 1 103 ? -9.022 2.346 7.240 1.00 75.88 103 THR A O 1
ATOM 801 N N . LEU A 1 104 ? -7.425 0.927 6.536 1.00 72.31 104 LEU A N 1
ATOM 802 C CA . LEU A 1 104 ? -7.494 0.043 7.708 1.00 72.31 104 LEU A CA 1
ATOM 803 C C . LEU A 1 104 ? -7.260 0.791 9.028 1.00 72.31 104 LEU A C 1
ATOM 805 O O . LEU A 1 104 ? -7.988 0.580 9.993 1.00 72.31 104 LEU A O 1
ATOM 809 N N . LYS A 1 105 ? -6.298 1.721 9.081 1.00 67.31 105 LYS A N 1
ATOM 810 C CA . LYS A 1 105 ? -6.084 2.562 10.274 1.00 67.31 105 LYS A CA 1
ATOM 811 C C . LYS A 1 105 ? -7.270 3.474 10.579 1.00 67.31 105 LYS A C 1
ATOM 813 O O . LYS A 1 105 ? -7.574 3.714 11.746 1.00 67.31 105 LYS A O 1
ATOM 818 N N . SER A 1 106 ? -7.915 4.022 9.548 1.00 72.81 106 SER A N 1
ATOM 819 C CA . SER A 1 106 ? -9.105 4.857 9.736 1.00 72.81 106 SER A CA 1
ATOM 820 C C . SER A 1 106 ? -10.294 4.039 10.245 1.00 72.81 106 SER A C 1
ATOM 822 O O . SER A 1 106 ? -11.020 4.500 11.124 1.00 72.81 106 SER A O 1
ATOM 824 N N . GLU A 1 107 ? -10.430 2.803 9.765 1.00 77.81 107 GLU A N 1
ATOM 825 C CA . GLU A 1 107 ? -11.448 1.861 10.214 1.00 77.81 107 GLU A CA 1
ATOM 826 C C . GLU A 1 107 ? -11.184 1.396 11.649 1.00 77.81 107 GLU A C 1
ATOM 828 O O . GLU A 1 107 ? -12.102 1.406 12.461 1.00 77.81 107 GLU A O 1
ATOM 833 N N . GLU A 1 108 ? -9.933 1.103 12.016 1.00 79.69 108 GLU A N 1
ATOM 834 C CA . GLU A 1 108 ? -9.544 0.795 13.399 1.00 79.69 108 GLU A CA 1
ATOM 835 C C . GLU A 1 108 ? -9.881 1.954 14.347 1.00 79.69 108 GLU A C 1
ATOM 837 O O . GLU A 1 108 ? -10.482 1.739 15.399 1.00 79.69 108 GLU A O 1
ATOM 842 N N . ALA A 1 109 ? -9.544 3.193 13.974 1.00 80.94 109 ALA A N 1
ATOM 843 C CA . ALA A 1 109 ? -9.882 4.366 14.774 1.00 80.94 109 ALA A CA 1
ATOM 844 C C . ALA A 1 109 ? -11.404 4.519 14.930 1.00 80.94 109 ALA A C 1
ATOM 846 O O . ALA A 1 109 ? -11.888 4.803 16.025 1.00 80.94 109 ALA A O 1
ATOM 847 N N . GLN A 1 110 ? -12.166 4.278 13.861 1.00 81.44 110 GLN A N 1
ATOM 848 C CA . GLN A 1 110 ? -13.624 4.331 13.896 1.00 81.44 110 GLN A CA 1
ATOM 849 C C . GLN A 1 110 ? -14.229 3.207 14.751 1.00 81.44 110 GLN A C 1
ATOM 851 O O . GLN A 1 110 ? -15.146 3.465 15.532 1.00 81.44 110 GLN A O 1
ATOM 856 N N . LEU A 1 111 ? -13.730 1.974 14.631 1.00 80.25 111 LEU A N 1
ATOM 857 C CA . LEU A 1 111 ? -14.154 0.840 15.455 1.00 80.25 111 LEU A CA 1
ATOM 858 C C . LEU A 1 111 ? -13.815 1.075 16.924 1.00 80.25 111 LEU A C 1
ATOM 860 O O . LEU A 1 111 ? -14.628 0.773 17.792 1.00 80.25 111 LEU A O 1
ATOM 864 N N . ARG A 1 112 ? -12.648 1.652 17.213 1.00 80.81 112 ARG A N 1
ATOM 865 C CA . ARG A 1 112 ? -12.229 1.968 18.578 1.00 80.81 112 ARG A CA 1
ATOM 866 C C . ARG A 1 112 ? -13.109 3.038 19.215 1.00 80.81 112 ARG A C 1
ATOM 868 O O . ARG A 1 112 ? -13.495 2.875 20.365 1.00 80.81 112 ARG A O 1
ATOM 875 N N . VAL A 1 113 ? -13.485 4.075 18.468 1.00 79.19 113 VAL A N 1
ATOM 876 C CA . VAL A 1 113 ? -14.453 5.081 18.937 1.00 79.19 113 VAL A CA 1
ATOM 877 C C . VAL A 1 113 ? -15.826 4.449 19.184 1.00 79.19 113 VAL A C 1
ATOM 879 O O . VAL A 1 113 ? -16.456 4.736 20.196 1.00 79.19 113 VAL A O 1
ATOM 882 N N . GLN A 1 114 ? -16.287 3.557 18.300 1.00 72.81 114 GLN A N 1
ATOM 883 C CA . GLN A 1 114 ? -17.539 2.820 18.518 1.00 72.81 114 GLN A CA 1
ATOM 884 C C . GLN A 1 114 ? -17.469 1.906 19.746 1.00 72.81 114 GLN A C 1
ATOM 886 O O . GLN A 1 114 ? -18.439 1.824 20.495 1.00 72.81 114 GLN A O 1
ATOM 891 N N . TYR A 1 115 ? -16.330 1.252 19.977 1.00 78.19 115 TYR A N 1
ATOM 892 C CA . TYR A 1 115 ? -16.105 0.442 21.169 1.00 78.19 115 TYR A CA 1
ATOM 893 C C . TYR A 1 115 ? -16.113 1.302 22.438 1.00 78.19 115 TYR A C 1
ATOM 895 O O . TYR A 1 115 ? -16.782 0.942 23.398 1.00 78.19 115 TYR A O 1
ATOM 903 N N . GLU A 1 116 ? -15.437 2.455 22.439 1.00 80.50 116 GLU A N 1
ATOM 904 C CA . GLU A 1 116 ? -15.458 3.397 23.568 1.00 80.50 116 GLU A CA 1
ATOM 905 C C . GLU A 1 116 ? -16.870 3.926 23.858 1.00 80.50 116 GLU A C 1
ATOM 907 O O . GLU A 1 116 ? -17.248 4.016 25.020 1.00 80.50 116 GLU A O 1
ATOM 912 N N . LEU A 1 117 ? -17.673 4.207 22.826 1.00 72.81 117 LEU A N 1
ATOM 913 C CA . LEU A 1 117 ? -19.076 4.605 22.989 1.00 72.81 117 LEU A CA 1
ATOM 914 C C . LEU A 1 117 ? -19.951 3.472 23.544 1.00 72.81 117 LEU A C 1
ATOM 916 O O . LEU A 1 117 ? -20.820 3.720 24.374 1.00 72.81 117 LEU A O 1
ATOM 920 N N . ALA A 1 118 ? -19.741 2.233 23.093 1.00 70.62 118 ALA A N 1
ATOM 921 C CA . ALA A 1 118 ? -20.487 1.076 23.590 1.00 70.62 118 ALA A CA 1
ATOM 922 C C . ALA A 1 118 ? -20.101 0.702 25.032 1.00 70.62 118 ALA A C 1
ATOM 924 O O . ALA A 1 118 ? -20.932 0.189 25.778 1.00 70.62 118 ALA A O 1
ATOM 925 N N . TYR A 1 119 ? -18.853 0.968 25.421 1.00 73.75 119 TYR A N 1
ATOM 926 C CA . TYR A 1 119 ? -18.318 0.748 26.766 1.00 73.75 119 TYR A CA 1
ATOM 927 C C . TYR A 1 119 ? -18.270 2.030 27.608 1.00 73.75 119 TYR A C 1
ATOM 929 O O . TYR A 1 119 ? -17.458 2.139 28.532 1.00 73.75 119 TYR A O 1
ATOM 937 N N . ASP A 1 120 ? -19.146 2.997 27.330 1.00 82.31 120 ASP A N 1
ATOM 938 C CA . ASP A 1 120 ? -19.308 4.151 28.204 1.00 82.31 120 ASP A CA 1
ATOM 939 C C . ASP A 1 120 ? -19.967 3.715 29.523 1.00 82.31 120 ASP A C 1
ATOM 941 O O . ASP A 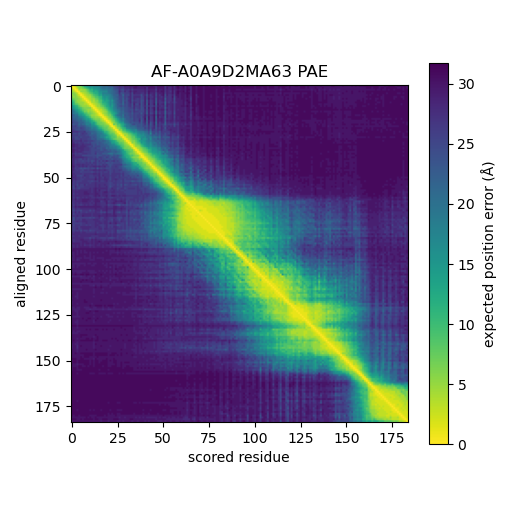1 120 ? -21.188 3.600 29.647 1.00 82.31 120 ASP A O 1
ATOM 945 N N . LEU A 1 121 ? -19.127 3.458 30.529 1.00 82.94 121 LEU A N 1
ATOM 946 C CA . LEU A 1 121 ? -19.550 3.063 31.872 1.00 82.94 121 LEU A CA 1
ATOM 947 C C . LEU A 1 121 ? -20.501 4.083 32.504 1.00 82.94 121 LEU A C 1
ATOM 949 O O . LEU A 1 121 ? -21.348 3.684 33.297 1.00 82.94 121 LEU A O 1
ATOM 953 N N . SER A 1 122 ? -20.384 5.367 32.152 1.00 83.19 122 SER A N 1
ATOM 954 C CA . SER A 1 122 ? -21.256 6.407 32.696 1.00 83.19 122 SER A CA 1
ATOM 955 C C . SER A 1 122 ? -22.669 6.317 32.119 1.00 83.19 122 SER A C 1
ATOM 957 O O . SER A 1 122 ? -23.639 6.383 32.870 1.00 83.19 122 SER A O 1
ATOM 959 N N . ALA A 1 123 ? -22.791 6.049 30.816 1.00 82.94 123 ALA A N 1
ATOM 960 C CA . ALA A 1 123 ? -24.075 5.794 30.169 1.00 82.94 123 ALA A CA 1
ATOM 961 C C . ALA A 1 123 ? -24.722 4.494 30.676 1.00 82.94 123 ALA A C 1
ATOM 963 O O . ALA A 1 123 ? -25.937 4.443 30.872 1.00 82.94 123 ALA A O 1
ATOM 964 N N . ILE A 1 124 ? -23.921 3.451 30.926 1.00 81.75 124 ILE A N 1
ATOM 965 C CA . ILE A 1 124 ? -24.402 2.203 31.539 1.00 81.75 124 ILE A CA 1
ATOM 966 C C . ILE A 1 124 ? -24.876 2.465 32.976 1.00 81.75 124 ILE A C 1
ATOM 968 O O . ILE A 1 124 ? -25.957 2.018 33.352 1.00 81.75 124 ILE A O 1
ATOM 972 N N . GLU A 1 125 ? -24.109 3.207 33.778 1.00 84.75 125 GLU A N 1
ATOM 973 C CA . GLU A 1 125 ? -24.495 3.576 35.144 1.00 84.75 125 GLU A CA 1
ATOM 974 C C . GLU A 1 125 ? -25.804 4.371 35.152 1.00 84.75 125 GLU A C 1
ATOM 976 O O . GLU A 1 125 ? -26.705 4.047 35.926 1.00 84.75 125 GLU A O 1
ATOM 981 N N . GLU A 1 126 ? -25.955 5.350 34.257 1.00 86.12 126 GLU A N 1
ATOM 982 C CA . GLU A 1 126 ? -27.182 6.134 34.125 1.00 86.12 126 GLU A CA 1
ATOM 983 C C . GLU A 1 126 ? -28.367 5.259 33.708 1.00 86.12 126 GLU A C 1
ATOM 985 O O . GLU A 1 126 ? -29.396 5.286 34.377 1.00 86.12 126 GLU A O 1
ATOM 990 N N . ALA A 1 127 ? -28.224 4.436 32.666 1.00 85.06 127 ALA A N 1
ATOM 991 C CA . ALA A 1 127 ? -29.304 3.578 32.180 1.00 85.06 127 ALA A CA 1
ATOM 992 C C . ALA A 1 127 ? -29.793 2.586 33.246 1.00 85.06 127 ALA A C 1
ATOM 994 O O . ALA A 1 127 ? -30.996 2.368 33.390 1.00 85.06 127 ALA A O 1
ATOM 995 N N . VAL A 1 128 ? -28.872 1.998 34.012 1.00 83.62 128 VAL A N 1
ATOM 996 C CA . VAL A 1 128 ? -29.208 0.976 35.012 1.00 83.62 128 VAL A CA 1
ATOM 997 C C . VAL A 1 128 ? -29.679 1.607 36.336 1.00 83.62 128 VAL A C 1
ATOM 999 O O . VAL A 1 128 ? -30.503 1.022 37.042 1.00 83.62 128 VAL A O 1
ATOM 1002 N N . THR A 1 129 ? -29.238 2.830 36.651 1.00 86.31 129 THR A N 1
ATOM 1003 C CA . THR A 1 129 ? -29.725 3.597 37.816 1.00 86.31 129 THR A CA 1
ATOM 1004 C C . THR A 1 129 ? -31.052 4.317 37.526 1.00 86.31 129 THR A C 1
ATOM 1006 O O . THR A 1 129 ? -31.831 4.548 38.451 1.00 86.31 129 THR A O 1
ATOM 1009 N N . ALA A 1 130 ? -31.359 4.642 36.261 1.00 84.94 130 ALA A N 1
ATOM 1010 C CA . ALA A 1 130 ? -32.562 5.384 35.857 1.00 84.94 130 ALA A CA 1
ATOM 1011 C C . ALA A 1 130 ? -33.873 4.664 36.206 1.00 84.94 130 ALA A C 1
ATOM 1013 O O . ALA A 1 130 ? -34.817 5.302 36.670 1.00 84.94 130 ALA A O 1
ATOM 1014 N N . ASP A 1 131 ? -33.919 3.340 36.046 1.00 80.44 131 ASP A N 1
ATOM 1015 C CA . ASP A 1 131 ? -35.074 2.516 36.432 1.00 80.44 131 ASP A CA 1
ATOM 1016 C C . ASP A 1 131 ? -35.175 2.305 37.956 1.00 80.44 131 ASP A C 1
ATOM 1018 O O . ASP A 1 131 ? -36.103 1.660 38.446 1.00 80.44 131 ASP A O 1
ATOM 1022 N N . GLY A 1 132 ? -34.206 2.813 38.731 1.00 76.38 132 GLY A N 1
ATOM 1023 C CA . GLY A 1 132 ? -34.144 2.676 40.188 1.00 76.38 132 GLY A CA 1
ATOM 1024 C C . GLY A 1 132 ? -33.946 1.239 40.683 1.00 76.38 132 GLY A C 1
ATOM 1025 O O . GLY A 1 132 ? -33.970 0.998 41.889 1.00 76.38 132 GLY A O 1
ATOM 1026 N N . SER A 1 133 ? -33.759 0.282 39.769 1.00 76.31 133 SER A N 1
ATOM 1027 C CA . SER A 1 133 ? -33.537 -1.135 40.076 1.00 76.31 133 SER A CA 1
ATOM 1028 C C . SER A 1 133 ? -32.137 -1.403 40.633 1.00 76.31 133 SER A C 1
ATOM 1030 O O . SER A 1 133 ? -31.951 -2.353 41.394 1.00 76.31 133 SER A O 1
ATOM 1032 N N . MET A 1 134 ? -31.168 -0.546 40.300 1.00 80.88 134 MET A N 1
ATOM 1033 C CA . MET A 1 134 ? -29.789 -0.639 40.762 1.00 80.88 134 MET A CA 1
ATOM 1034 C C . MET A 1 134 ? -29.373 0.649 41.471 1.00 80.88 134 MET A C 1
ATOM 1036 O O . MET A 1 134 ? -29.717 1.751 41.052 1.00 80.88 134 MET A O 1
ATOM 1040 N N . ILE A 1 135 ? -28.641 0.499 42.575 1.00 83.31 135 ILE A N 1
ATOM 1041 C CA . ILE A 1 135 ? -28.172 1.596 43.427 1.00 83.31 135 ILE A CA 1
ATOM 1042 C C . ILE A 1 135 ? -26.671 1.416 43.634 1.00 83.31 135 ILE A C 1
ATOM 1044 O O . ILE A 1 135 ? -26.208 0.303 43.894 1.00 83.31 135 ILE A O 1
ATOM 1048 N N . ARG A 1 136 ? -25.913 2.512 43.534 1.00 84.19 136 ARG A N 1
ATOM 1049 C CA . ARG A 1 136 ? -24.470 2.513 43.784 1.00 84.19 136 ARG A CA 1
ATOM 1050 C C . ARG A 1 136 ? -24.191 2.142 45.251 1.00 84.19 136 ARG A C 1
ATOM 1052 O O . ARG A 1 136 ? -24.686 2.845 46.133 1.00 84.19 136 ARG A O 1
ATOM 1059 N N . PRO A 1 137 ? -23.424 1.073 45.530 1.00 85.31 137 PRO A N 1
ATOM 1060 C CA . PRO A 1 137 ? -23.109 0.686 46.900 1.00 85.31 137 PRO A CA 1
ATOM 1061 C C . PRO A 1 137 ? -22.181 1.707 47.567 1.00 85.31 137 PRO A C 1
ATOM 1063 O O . PRO A 1 137 ? -21.360 2.345 46.903 1.00 85.31 137 PRO A O 1
ATOM 1066 N N . GLU A 1 138 ? -22.304 1.860 48.885 1.00 89.00 138 GLU A N 1
ATOM 1067 C CA . GLU A 1 138 ? -21.400 2.713 49.665 1.00 89.00 138 GLU A CA 1
ATOM 1068 C C . GLU A 1 138 ? -20.101 1.976 50.022 1.00 89.00 138 GLU A C 1
ATOM 1070 O O . GLU A 1 138 ? -20.116 0.773 50.273 1.00 89.00 138 GLU A O 1
ATOM 1075 N N . ASP A 1 139 ? -18.983 2.705 50.137 1.00 86.44 139 ASP A N 1
ATOM 1076 C CA . ASP A 1 139 ? -17.649 2.141 50.427 1.00 86.44 139 ASP A CA 1
ATOM 1077 C C . ASP A 1 139 ? -17.588 1.300 51.722 1.00 86.44 139 ASP A C 1
ATOM 1079 O O . ASP A 1 139 ? -16.679 0.490 51.895 1.00 86.44 139 ASP A O 1
ATOM 1083 N N . SER A 1 140 ? -18.541 1.481 52.646 1.00 88.69 140 SER A N 1
ATOM 1084 C CA . SER A 1 140 ? -18.633 0.724 53.907 1.00 88.69 140 SER A CA 1
ATOM 1085 C C . SER A 1 140 ? -19.795 -0.280 53.965 1.00 88.69 140 SER A C 1
ATOM 1087 O O . SER A 1 140 ? -20.034 -0.893 55.009 1.00 88.69 140 SER A O 1
ATOM 1089 N N . GLN A 1 141 ? -20.522 -0.473 52.862 1.00 86.50 141 GLN A N 1
ATOM 1090 C CA . GLN A 1 141 ? -21.672 -1.371 52.802 1.00 86.50 141 GLN A CA 1
ATOM 1091 C C . GLN A 1 141 ? -21.229 -2.832 52.643 1.00 86.50 141 GLN A C 1
ATOM 1093 O O . GLN A 1 141 ? -20.507 -3.186 51.715 1.00 86.50 141 GLN A O 1
ATOM 1098 N N . ILE A 1 142 ? -21.708 -3.709 53.528 1.00 85.25 142 ILE A N 1
ATOM 1099 C CA . ILE A 1 142 ? -21.467 -5.157 53.453 1.00 85.25 142 ILE A CA 1
ATOM 1100 C C . ILE A 1 142 ? -22.762 -5.836 52.999 1.00 85.25 142 ILE A C 1
ATOM 1102 O O . ILE A 1 142 ? -23.769 -5.783 53.705 1.00 85.25 142 ILE A O 1
ATOM 1106 N N . VAL A 1 143 ? -22.736 -6.475 51.826 1.00 81.88 143 VAL A N 1
ATOM 1107 C CA . VAL A 1 143 ? -23.871 -7.219 51.257 1.00 81.88 143 VAL A CA 1
ATOM 1108 C C . VAL A 1 143 ? -23.575 -8.713 51.325 1.00 81.88 143 VAL A C 1
ATOM 1110 O O . VAL A 1 143 ? -22.563 -9.176 50.804 1.00 81.88 143 VAL A O 1
ATOM 1113 N N . TYR A 1 144 ? -24.461 -9.473 51.968 1.00 85.06 144 TYR A N 1
ATOM 1114 C CA . TYR A 1 144 ? -24.382 -10.931 52.005 1.00 85.06 144 TYR A CA 1
ATOM 1115 C C . TYR A 1 144 ? -25.165 -11.497 50.823 1.00 85.06 144 TYR A C 1
ATOM 1117 O O . TYR A 1 144 ? -26.379 -11.321 50.744 1.00 85.06 144 TYR A O 1
ATOM 1125 N N . VAL A 1 145 ? -24.461 -12.153 49.903 1.00 83.38 145 VAL A N 1
ATOM 1126 C CA . VAL A 1 145 ? -25.072 -12.844 48.765 1.00 83.38 145 VAL A CA 1
ATOM 1127 C C . VAL A 1 145 ? -25.284 -14.301 49.155 1.00 83.38 145 VAL A C 1
ATOM 1129 O O . VAL A 1 145 ? -24.328 -15.005 49.473 1.00 83.38 145 VAL A O 1
ATOM 1132 N N . ASP A 1 146 ? -26.539 -14.741 49.156 1.00 84.31 146 ASP A N 1
ATOM 1133 C CA . ASP A 1 146 ? -26.882 -16.141 49.379 1.00 84.31 146 ASP A CA 1
ATOM 1134 C C . ASP A 1 146 ? -26.799 -16.909 48.053 1.00 84.31 146 ASP A C 1
ATOM 1136 O O . ASP A 1 146 ? -27.617 -16.715 47.154 1.00 84.31 146 ASP A O 1
ATOM 1140 N N . LEU A 1 147 ? -25.784 -17.766 47.934 1.00 82.38 147 LEU A N 1
ATOM 1141 C CA . LEU A 1 147 ? -25.534 -18.623 46.770 1.00 82.38 147 LEU A CA 1
ATOM 1142 C C . LEU A 1 147 ? -26.143 -20.026 46.938 1.00 82.38 147 LEU A C 1
ATOM 1144 O O . LEU A 1 147 ? -25.732 -20.961 46.263 1.00 82.38 147 LEU A O 1
ATOM 1148 N N . SER A 1 148 ? -27.110 -20.211 47.841 1.00 82.81 148 SER A N 1
ATOM 1149 C CA . SER A 1 148 ? -27.728 -21.526 48.087 1.00 82.81 148 SER A CA 1
ATOM 1150 C C . SER A 1 148 ? -28.575 -22.057 46.916 1.00 82.81 148 SER A C 1
ATOM 1152 O O . SER A 1 148 ? -29.091 -23.174 46.991 1.00 82.81 148 SER A O 1
ATOM 1154 N N . ALA A 1 149 ? -28.752 -21.277 45.845 1.00 81.38 149 ALA A N 1
ATOM 1155 C CA . ALA A 1 149 ? -29.398 -21.739 44.624 1.00 81.38 149 ALA A CA 1
ATOM 1156 C C . ALA A 1 149 ? -28.470 -22.703 43.854 1.00 81.38 149 ALA A C 1
ATOM 1158 O O . ALA A 1 149 ? -27.268 -22.465 43.783 1.00 81.38 149 ALA A O 1
ATOM 1159 N N . PRO A 1 150 ? -28.997 -23.794 43.271 1.00 78.88 150 PRO A N 1
ATOM 1160 C CA . PRO A 1 150 ? -28.188 -24.708 42.472 1.00 78.88 150 PRO A CA 1
ATOM 1161 C C . PRO A 1 150 ? -27.665 -24.001 41.213 1.00 78.88 150 PRO A C 1
ATOM 1163 O O . PRO A 1 150 ? -28.455 -23.450 40.447 1.00 78.88 150 PRO A O 1
ATOM 1166 N N . ASP A 1 151 ? -26.350 -24.050 40.995 1.00 80.44 151 ASP A N 1
ATOM 1167 C CA . ASP A 1 151 ? -25.697 -23.494 39.806 1.00 80.44 151 ASP A CA 1
ATOM 1168 C C . ASP A 1 151 ? -26.302 -24.086 38.520 1.00 80.44 151 ASP A C 1
ATOM 1170 O O . ASP A 1 151 ? -26.338 -25.307 38.334 1.00 80.44 151 ASP A O 1
ATOM 1174 N N . SER A 1 152 ? -26.756 -23.226 37.604 1.00 76.31 152 SER A N 1
ATOM 1175 C CA . SER A 1 152 ? -27.171 -23.619 36.254 1.00 76.31 152 SER A CA 1
ATOM 1176 C C . SER A 1 152 ? -26.114 -23.191 35.240 1.00 76.31 152 SER A C 1
ATOM 1178 O O . SER A 1 152 ? -25.815 -22.005 35.119 1.00 76.31 152 SER A O 1
ATOM 1180 N N . VAL A 1 153 ? -25.571 -24.144 34.485 1.00 77.31 153 VAL A N 1
ATOM 1181 C CA . VAL A 1 153 ? -24.655 -23.877 33.369 1.00 77.31 153 VAL A CA 1
ATOM 1182 C C . VAL A 1 153 ? -25.424 -24.053 32.063 1.00 77.31 153 VAL A C 1
ATOM 1184 O O . VAL A 1 153 ? -25.881 -25.155 31.760 1.00 77.31 153 VAL A O 1
ATOM 1187 N N . GLU A 1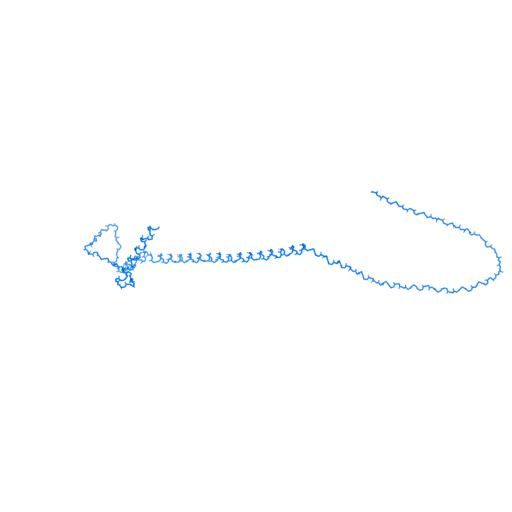 154 ? -25.555 -22.986 31.278 1.00 72.88 154 GLU A N 1
ATOM 1188 C CA . GLU A 1 154 ? -26.038 -23.071 29.899 1.00 72.88 154 GLU A CA 1
ATOM 1189 C C . GLU A 1 154 ? -24.849 -23.359 28.976 1.00 72.88 154 GLU A C 1
ATOM 1191 O O . GLU A 1 154 ? -24.002 -22.501 28.734 1.00 72.88 154 GLU A O 1
ATOM 1196 N N . LEU A 1 155 ? -24.755 -24.594 28.477 1.00 73.00 155 LEU A N 1
ATOM 1197 C CA . LEU A 1 155 ? -23.826 -24.916 27.398 1.00 73.00 155 LEU A CA 1
ATOM 1198 C C . LEU A 1 155 ? -24.469 -24.515 26.071 1.00 73.00 155 LEU A C 1
ATOM 1200 O O . LEU A 1 155 ? -25.419 -25.156 25.618 1.00 73.00 155 LEU A O 1
ATOM 1204 N N . PHE A 1 156 ? -23.920 -23.484 25.430 1.00 53.81 156 PHE A N 1
ATOM 1205 C CA . PHE A 1 156 ? -24.141 -23.251 24.007 1.00 53.81 156 PHE A CA 1
ATOM 1206 C C . PHE A 1 156 ? -23.500 -24.403 23.232 1.00 53.81 156 PHE A C 1
ATOM 1208 O O . PHE A 1 156 ? -22.315 -24.379 22.908 1.00 53.81 156 PHE A O 1
ATOM 1215 N N . ASN A 1 157 ? -24.286 -25.443 22.963 1.00 60.41 157 ASN A N 1
ATOM 1216 C CA . ASN A 1 157 ? -23.937 -26.389 21.920 1.00 60.41 157 ASN A CA 1
ATOM 1217 C C . ASN A 1 157 ? -24.116 -25.652 20.594 1.00 60.41 157 ASN A C 1
ATOM 1219 O O . ASN A 1 157 ? -25.247 -25.358 20.206 1.00 60.41 157 ASN A O 1
ATOM 1223 N N . GLU A 1 158 ? -23.009 -25.339 19.917 1.00 52.97 158 GLU A N 1
ATOM 1224 C CA . GLU A 1 158 ? -23.052 -25.026 18.492 1.00 52.97 158 GLU A CA 1
ATOM 1225 C C . GLU A 1 158 ? -23.883 -26.118 17.816 1.00 52.97 158 GLU A C 1
ATOM 1227 O O . GLU A 1 158 ? -23.617 -27.310 18.001 1.00 52.97 158 GLU A O 1
ATOM 1232 N N . GLU A 1 159 ? -24.920 -25.723 17.078 1.00 54.28 159 GLU A N 1
ATOM 1233 C CA . GLU A 1 159 ? -25.680 -26.620 16.215 1.00 54.28 159 GLU A CA 1
ATOM 1234 C C . GLU A 1 159 ? -24.726 -27.213 15.168 1.00 54.28 159 GLU A C 1
ATOM 1236 O O . GLU A 1 159 ? -24.602 -26.731 14.045 1.00 54.28 159 GLU A O 1
ATOM 1241 N N . SER A 1 160 ? -24.014 -28.272 15.548 1.00 50.47 160 SER A N 1
ATOM 1242 C CA . SER A 1 160 ? -23.255 -29.107 14.635 1.00 50.47 160 SER A CA 1
ATOM 1243 C C . SER A 1 160 ? -24.271 -29.906 13.818 1.00 50.47 160 SER A C 1
ATOM 1245 O O . SER A 1 160 ? -25.024 -30.705 14.389 1.00 50.47 160 SER A O 1
ATOM 1247 N N . PRO A 1 161 ? -24.323 -29.730 12.488 1.00 48.00 161 PRO A N 1
ATOM 1248 C CA . PRO A 1 161 ? -25.335 -30.333 11.637 1.00 48.00 161 PRO A CA 1
ATOM 1249 C C . PRO A 1 161 ? -24.984 -31.797 11.344 1.00 48.00 161 PRO A C 1
ATOM 1251 O O . PRO A 1 161 ? -24.869 -32.177 10.187 1.00 48.00 161 PRO A O 1
ATOM 1254 N N . MET A 1 162 ? -24.762 -32.639 12.356 1.00 55.28 162 MET A N 1
ATOM 1255 C CA . MET A 1 162 ? -24.534 -34.076 12.153 1.00 55.28 162 MET A CA 1
ATOM 1256 C C . MET A 1 162 ? -25.197 -34.898 13.252 1.00 55.28 162 MET A C 1
ATOM 1258 O O . MET A 1 162 ? -24.583 -35.448 14.162 1.00 55.28 162 MET A O 1
ATOM 1262 N N . THR A 1 163 ? -26.515 -34.987 13.129 1.00 57.66 163 THR A N 1
ATOM 1263 C CA . THR A 1 163 ? -27.382 -35.881 13.884 1.00 57.66 163 THR A CA 1
ATOM 1264 C C . THR A 1 163 ? -27.008 -37.345 13.608 1.00 57.66 163 THR A C 1
ATOM 1266 O O . THR A 1 163 ? -27.403 -37.914 12.591 1.00 57.66 163 THR A O 1
ATOM 1269 N N . GLY A 1 164 ? -26.275 -37.987 14.523 1.00 64.62 164 GLY A N 1
ATOM 1270 C CA . GLY A 1 164 ? -26.250 -39.450 14.641 1.00 64.62 164 GLY A CA 1
ATOM 1271 C C . GLY A 1 164 ? -24.890 -40.090 14.926 1.00 64.62 164 GLY A C 1
ATOM 1272 O O . GLY A 1 164 ? -23.836 -39.477 14.795 1.00 64.62 164 GLY A O 1
ATOM 1273 N N . VAL A 1 165 ? -24.937 -41.386 15.266 1.00 62.81 165 VAL A N 1
ATOM 1274 C CA . VAL A 1 165 ? -23.786 -42.279 15.537 1.00 62.81 165 VAL A CA 1
A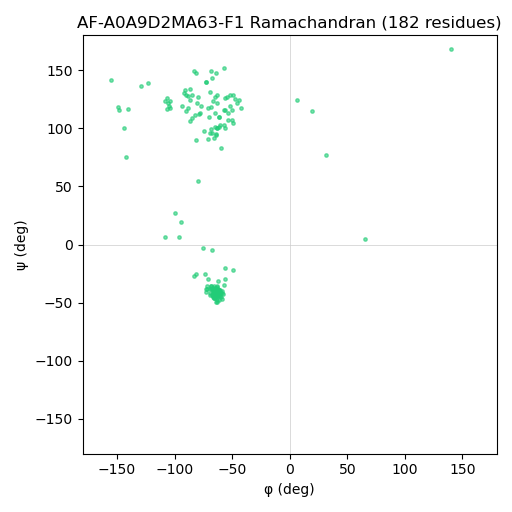TOM 1275 C C . VAL A 1 165 ? -22.693 -42.243 14.463 1.00 62.81 165 VAL A C 1
ATOM 1277 O O . VAL A 1 165 ? -21.548 -42.570 14.745 1.00 62.81 165 VAL A O 1
ATOM 1280 N N . MET A 1 166 ? -23.032 -41.811 13.248 1.00 61.72 166 MET A N 1
ATOM 1281 C CA . MET A 1 166 ? -22.096 -41.658 12.140 1.00 61.72 166 MET A CA 1
ATOM 1282 C C . MET A 1 166 ? -21.142 -40.467 12.332 1.00 61.72 166 MET A C 1
ATOM 1284 O O . MET A 1 166 ? -19.962 -40.602 12.032 1.00 61.72 166 MET A O 1
ATOM 1288 N N . GLY A 1 167 ? -21.604 -39.357 12.924 1.00 66.12 167 GLY A N 1
ATOM 1289 C CA . GLY A 1 167 ? -20.747 -38.209 13.256 1.00 66.12 167 GLY A CA 1
ATOM 1290 C C . GLY A 1 167 ? -19.750 -38.528 14.373 1.00 66.12 167 GLY A C 1
ATOM 1291 O O . GLY A 1 167 ? -18.591 -38.145 14.300 1.00 66.12 167 GLY A O 1
ATOM 1292 N N . LEU A 1 168 ? -20.165 -39.339 15.351 1.00 72.00 168 LEU A N 1
ATOM 1293 C CA . LEU A 1 168 ? -19.304 -39.818 16.441 1.00 72.00 168 LEU A CA 1
ATOM 1294 C C . LEU A 1 168 ? -18.154 -40.706 15.932 1.00 72.00 168 LEU A C 1
ATOM 1296 O O . LEU A 1 168 ? -17.034 -40.632 16.437 1.00 72.00 168 LEU A O 1
ATOM 1300 N N . VAL A 1 169 ? -18.422 -41.538 14.919 1.00 75.69 169 VAL A N 1
ATOM 1301 C CA . VAL A 1 169 ? -17.406 -42.393 14.285 1.00 75.69 169 VAL A CA 1
ATOM 1302 C C . VAL A 1 169 ? -16.443 -41.571 13.426 1.00 75.69 169 VAL A C 1
ATOM 1304 O O . VAL A 1 1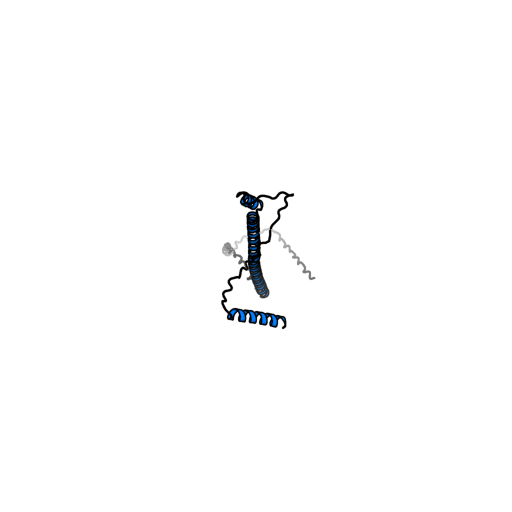69 ? -15.243 -41.848 13.450 1.00 75.69 169 VAL A O 1
ATOM 1307 N N . GLU A 1 170 ? -16.930 -40.553 12.710 1.00 75.62 170 GLU A N 1
ATOM 1308 C CA . GLU A 1 170 ? -16.075 -39.660 11.914 1.00 75.62 170 GLU A CA 1
ATOM 1309 C C . GLU A 1 170 ? -15.153 -38.827 12.822 1.00 75.62 170 GLU A C 1
ATOM 1311 O O . GLU A 1 170 ? -13.941 -38.831 12.620 1.00 75.62 170 GLU A O 1
ATOM 1316 N N . SER A 1 171 ? -15.679 -38.248 13.911 1.00 73.12 171 SER A N 1
ATOM 1317 C CA . SER A 1 171 ? -14.865 -37.522 14.899 1.00 73.12 171 SER A CA 1
ATOM 1318 C C . SER A 1 171 ? -13.811 -38.411 15.562 1.00 73.12 171 SER A C 1
ATOM 1320 O O . SER A 1 171 ? -12.671 -37.991 15.740 1.00 73.12 171 SER A O 1
ATOM 1322 N N . ALA A 1 172 ? -14.149 -39.660 15.903 1.00 79.06 172 ALA A N 1
ATOM 1323 C CA . ALA A 1 172 ? -13.169 -40.593 16.455 1.00 79.06 172 ALA A CA 1
ATOM 1324 C C . ALA A 1 172 ? -12.047 -40.888 15.448 1.00 79.06 172 ALA A C 1
ATOM 1326 O O . ALA A 1 172 ? -10.872 -40.920 15.812 1.00 79.06 172 ALA A O 1
ATOM 1327 N N . LYS A 1 173 ? -12.396 -41.083 14.174 1.00 80.25 173 LYS A N 1
ATOM 1328 C CA . LYS A 1 173 ? -11.436 -41.363 13.103 1.00 80.25 173 LYS A CA 1
ATOM 1329 C C . LYS A 1 173 ? -10.502 -40.181 12.835 1.00 80.25 173 LYS A C 1
ATOM 1331 O O . LYS A 1 173 ? -9.316 -40.419 12.604 1.00 80.25 173 LYS A O 1
ATOM 1336 N N . ASP A 1 174 ? -11.004 -38.953 12.917 1.00 82.69 174 ASP A N 1
ATOM 1337 C CA . ASP A 1 174 ? -10.188 -37.742 12.788 1.00 82.69 174 ASP A CA 1
ATOM 1338 C C . ASP A 1 174 ? -9.200 -37.600 13.950 1.00 82.69 174 ASP A C 1
ATOM 1340 O O . ASP A 1 174 ? -8.008 -37.411 13.708 1.00 82.69 174 ASP A O 1
ATOM 1344 N N . ILE A 1 175 ? -9.639 -37.843 15.191 1.00 82.69 175 ILE A N 1
ATOM 1345 C CA . ILE A 1 175 ? -8.752 -37.846 16.368 1.00 82.69 175 ILE A CA 1
ATOM 1346 C C . ILE A 1 175 ? -7.660 -38.916 16.226 1.00 82.69 175 ILE A C 1
ATOM 1348 O O . ILE A 1 175 ? -6.484 -38.655 16.477 1.00 82.69 175 ILE A O 1
ATOM 1352 N N . PHE A 1 176 ? -8.012 -40.129 15.787 1.00 83.12 176 PHE A N 1
ATOM 1353 C CA . PHE A 1 176 ? -7.016 -41.179 15.548 1.00 83.12 176 PHE A CA 1
ATOM 1354 C C . PHE A 1 176 ? -6.024 -40.798 14.448 1.00 83.12 176 PHE A C 1
ATOM 1356 O O . PHE A 1 176 ? -4.845 -41.140 14.549 1.00 83.12 176 PHE A O 1
ATOM 1363 N N . ARG A 1 177 ? -6.474 -40.100 13.403 1.00 80.88 177 ARG A N 1
ATOM 1364 C CA . ARG A 1 177 ? -5.607 -39.649 12.313 1.00 80.88 177 ARG A CA 1
ATOM 1365 C C . ARG A 1 177 ? -4.637 -38.565 12.775 1.00 80.88 177 ARG A C 1
ATOM 1367 O O . ARG A 1 177 ? -3.457 -38.664 12.455 1.00 80.88 177 ARG A O 1
ATOM 1374 N N . GLU A 1 178 ? -5.112 -37.601 13.556 1.00 83.44 178 GLU A N 1
ATOM 1375 C CA . GLU A 1 178 ? -4.296 -36.528 14.130 1.00 83.44 178 GLU A CA 1
ATOM 1376 C C . GLU A 1 178 ? -3.230 -37.082 15.087 1.00 83.44 178 GLU A C 1
ATOM 1378 O O . GLU A 1 178 ? -2.050 -36.750 14.977 1.00 83.44 178 GLU A O 1
ATOM 1383 N N . VAL A 1 179 ? -3.612 -38.020 15.961 1.00 82.75 179 VAL A N 1
ATOM 1384 C CA . VAL A 1 179 ? -2.670 -38.700 16.865 1.00 82.75 179 VAL A CA 1
ATOM 1385 C C . VAL A 1 179 ? -1.624 -39.498 16.079 1.00 82.75 179 VAL A C 1
ATOM 1387 O O . VAL A 1 179 ? -0.446 -39.476 16.426 1.00 82.75 179 VAL A O 1
ATOM 1390 N N . VAL A 1 180 ? -2.017 -40.197 15.011 1.00 85.44 180 VAL A N 1
ATOM 1391 C CA . VAL A 1 180 ? -1.075 -40.965 14.178 1.00 85.44 180 VAL A CA 1
ATOM 1392 C C . VAL A 1 180 ? -0.135 -40.055 13.382 1.00 85.44 180 VAL A C 1
ATOM 1394 O O . VAL A 1 180 ? 1.041 -40.392 13.253 1.00 85.44 180 VAL A O 1
ATOM 1397 N N . GLU A 1 181 ? -0.612 -38.919 12.866 1.00 80.81 181 GLU A N 1
ATOM 1398 C CA . GLU A 1 181 ? 0.241 -37.924 12.199 1.00 80.81 181 GLU A CA 1
ATOM 1399 C C . GLU A 1 181 ? 1.238 -37.280 13.165 1.00 80.81 181 GLU A C 1
ATOM 1401 O O . GLU A 1 181 ? 2.383 -37.067 12.787 1.00 80.81 181 GLU A O 1
ATOM 1406 N N . TYR A 1 182 ? 0.854 -37.047 14.420 1.00 80.00 182 TYR A N 1
ATOM 1407 C CA . TYR A 1 182 ? 1.751 -36.491 15.436 1.00 80.00 182 TYR A CA 1
ATOM 1408 C C . TYR A 1 182 ? 2.963 -37.389 15.747 1.00 80.00 182 TYR A C 1
ATOM 1410 O O . TYR A 1 182 ? 4.039 -36.893 16.081 1.00 80.00 182 TYR A O 1
ATOM 1418 N N . PHE A 1 183 ? 2.804 -38.712 15.643 1.00 77.12 183 PHE A N 1
ATOM 1419 C CA . PHE A 1 183 ? 3.862 -39.684 15.947 1.00 77.12 183 PHE A CA 1
ATOM 1420 C C . PHE A 1 183 ? 4.661 -40.161 14.720 1.00 77.12 183 PHE A C 1
ATOM 1422 O O . PHE A 1 183 ? 5.487 -41.070 14.862 1.00 77.12 183 PHE A O 1
ATOM 1429 N N . ARG A 1 184 ? 4.438 -39.585 13.533 1.00 61.75 184 ARG A N 1
ATOM 1430 C CA . ARG A 1 184 ? 5.155 -39.919 12.294 1.00 61.75 184 ARG A CA 1
ATOM 1431 C C . ARG A 1 184 ? 6.123 -38.816 11.881 1.00 61.75 184 ARG A C 1
ATOM 1433 O O . ARG A 1 184 ? 7.244 -39.190 11.466 1.00 61.75 184 ARG A O 1
#

Organism: NCBI:txid2838587